Protein AF-A0A7W1FGB2-F1 (afdb_monomer_lite)

Secondary structure (DSSP, 8-state):
--SSHHHHHHHHHSSSS-----------S--TTTTB--SS--TT-EEEE-SS-B-EEE--TTS-HHHHHHHHHHHHHHHHHHS--PPEESS--SSS-EEEEEEBTTB---TTS-HHHHTT-SS-EEEEEETTEEEEEESSHHHHHHHHHHHHHHTT--TTHHHH---PPP-SSEEEPP-EEEEPPPSSSS-EEE---GGGS--PBPTTSSBP------HHHHHHHHHHHHHTT--EEE--SSS---HHHHHHHHHTT-EE---TTS---

Sequence (269 aa):
MKNWILIAVVCLLSVSILSAGAAAQDRSQTVRGSWMQDGALREGDIVLADQNAGCEIVVSEKEHSAVRQAAIFLAGDIEKISGYKPPIVSTPSGQRVGIHLITLGNDEIPKQIAQDKLRNQWEAHQILTMQNSVWLVGANFRGTAFAAYTLSERLGIDPLYLWTGYTPEKHPKLVLKKTDYFANSPTVKYRGFFHDDEDILPRPFEYSGYPLRIGDVPTEWYQRFFETALRLRLNMVAPYTRAHRRFEVQKIASDWGLFYTSHHYDILL

Foldseek 3Di:
DPPPVVVVVVVVVVVVPPPPPPPPPPPPDQLFQQFWDPDDDDPLKEFQAAPPAHEAEEDAPLAALLLVVLLVVLQVLCCLAQVHRHHYYPDDPVPAQYEYQEEPPSDDDDPPFPSVQLAPFALKWKWFRDDRYTYTYHSGNLVSSLSSLSVSRNNHDDLLCVPPVDRGHHDNGTMGHGDIDIDGHDPDRAFEDEDDPPPVPPADADPVGHGAQDDADDLVVLVSRLSSCSSVSGAEYEYYPRYDDDPVSVVVSVSSRHHYDYDPVDPDD

pLDDT: mean 88.36, std 16.47, range [37.16, 98.94]

Radius of gyration: 22.7 Å; chains: 1; bounding box: 76×53×61 Å

Structure (mmCIF, N/CA/C/O backbone):
data_AF-A0A7W1FGB2-F1
#
_entry.id   AF-A0A7W1FGB2-F1
#
loop_
_atom_site.group_PDB
_atom_site.id
_atom_site.type_symbol
_atom_site.label_atom_id
_atom_site.label_alt_id
_atom_site.label_comp_id
_atom_site.label_asym_id
_atom_site.label_entity_id
_atom_site.label_seq_id
_atom_site.pdbx_PDB_ins_code
_atom_site.Cartn_x
_atom_site.Cartn_y
_atom_site.Cartn_z
_atom_site.occupancy
_atom_site.B_iso_or_equiv
_atom_site.auth_seq_id
_atom_site.auth_comp_id
_atom_site.auth_asym_id
_atom_site.auth_atom_id
_atom_site.pdbx_PDB_model_num
ATOM 1 N N . MET A 1 1 ? 51.467 -37.136 6.904 1.00 51.75 1 MET A N 1
ATOM 2 C CA . MET A 1 1 ? 50.057 -37.542 6.680 1.00 51.75 1 MET A CA 1
ATOM 3 C C . MET A 1 1 ? 49.220 -37.455 7.968 1.00 51.75 1 MET A C 1
ATOM 5 O O . MET A 1 1 ? 48.609 -38.438 8.358 1.00 51.75 1 MET A O 1
ATOM 9 N N . LYS A 1 2 ? 49.195 -36.306 8.666 1.00 52.75 2 LYS A N 1
ATOM 10 C CA . LYS A 1 2 ? 48.371 -36.128 9.889 1.00 52.75 2 LYS A CA 1
ATOM 11 C C . LYS A 1 2 ? 47.662 -34.767 10.021 1.00 52.75 2 LYS A C 1
ATOM 13 O O . LYS A 1 2 ? 46.847 -34.624 10.917 1.00 52.75 2 LYS A O 1
ATOM 18 N N . ASN A 1 3 ? 47.868 -33.817 9.099 1.00 53.78 3 ASN A N 1
ATOM 19 C CA . ASN A 1 3 ? 47.297 -32.460 9.213 1.00 53.78 3 ASN A CA 1
ATOM 20 C C . ASN A 1 3 ? 46.176 -32.125 8.213 1.00 53.78 3 ASN A C 1
ATOM 22 O O . ASN A 1 3 ? 45.658 -31.019 8.245 1.00 53.78 3 ASN A O 1
ATOM 26 N N . TRP A 1 4 ? 45.781 -33.051 7.335 1.00 45.34 4 TRP A N 1
ATOM 27 C CA . TRP A 1 4 ? 44.752 -32.777 6.315 1.00 45.34 4 TRP A CA 1
ATOM 28 C C . TRP A 1 4 ? 43.350 -33.251 6.722 1.00 45.34 4 TRP A C 1
ATOM 30 O O . TRP A 1 4 ? 42.357 -32.781 6.180 1.00 45.34 4 TRP A O 1
ATOM 40 N N . ILE A 1 5 ? 43.251 -34.131 7.723 1.00 52.12 5 ILE A N 1
ATOM 41 C CA . ILE A 1 5 ? 41.967 -34.673 8.195 1.00 52.12 5 ILE A CA 1
ATOM 42 C C . ILE A 1 5 ? 41.260 -33.683 9.138 1.00 52.12 5 ILE A C 1
ATOM 44 O O . ILE A 1 5 ? 40.036 -33.621 9.155 1.00 52.12 5 ILE A O 1
ATOM 48 N N . LEU A 1 6 ? 42.004 -32.836 9.862 1.00 45.78 6 LEU A N 1
ATOM 49 C CA . LEU A 1 6 ? 41.411 -31.884 10.811 1.00 45.78 6 LEU A CA 1
ATOM 50 C C . LEU A 1 6 ? 40.729 -30.685 10.120 1.00 45.78 6 LEU A C 1
ATOM 52 O O . LEU A 1 6 ? 39.748 -30.163 10.634 1.00 45.78 6 LEU A O 1
ATOM 56 N N . ILE A 1 7 ? 41.199 -30.280 8.934 1.00 49.53 7 ILE A N 1
ATOM 57 C CA . ILE A 1 7 ? 40.631 -29.143 8.183 1.00 49.53 7 ILE A CA 1
ATOM 58 C C . ILE A 1 7 ? 39.333 -29.547 7.460 1.00 49.53 7 ILE A C 1
ATOM 60 O O . ILE A 1 7 ? 38.389 -28.763 7.401 1.00 49.53 7 ILE A O 1
ATOM 64 N N . ALA A 1 8 ? 39.230 -30.796 6.995 1.00 45.78 8 ALA A N 1
ATOM 65 C CA . ALA A 1 8 ? 38.019 -31.299 6.342 1.00 45.78 8 ALA A CA 1
ATOM 66 C C . ALA A 1 8 ? 36.828 -31.453 7.312 1.00 45.78 8 ALA A C 1
ATOM 68 O O . ALA A 1 8 ? 35.684 -31.223 6.926 1.00 45.78 8 ALA A O 1
ATOM 69 N N . VAL A 1 9 ? 37.083 -31.782 8.584 1.00 49.22 9 VAL A N 1
ATOM 70 C CA . VAL A 1 9 ? 36.022 -31.958 9.595 1.00 49.22 9 VAL A CA 1
ATOM 71 C C . VAL A 1 9 ? 35.453 -30.613 10.074 1.00 49.22 9 VAL A C 1
ATOM 73 O O . VAL A 1 9 ? 34.256 -30.516 10.335 1.00 49.22 9 VAL A O 1
ATOM 76 N N . VAL A 1 10 ? 36.258 -29.545 10.106 1.00 46.69 10 VAL A N 1
ATOM 77 C CA . VAL A 1 10 ? 35.791 -28.204 10.512 1.00 46.69 10 VAL A CA 1
ATOM 78 C C . VAL A 1 10 ? 34.934 -27.534 9.426 1.00 46.69 10 VAL A C 1
ATOM 80 O O . VAL A 1 10 ? 33.979 -26.836 9.759 1.00 46.69 10 VAL A O 1
ATOM 83 N N . CYS A 1 11 ? 35.183 -27.802 8.137 1.00 40.69 11 CYS A N 1
ATOM 84 C CA . CYS A 1 11 ? 34.342 -27.290 7.043 1.00 40.69 11 CYS A CA 1
ATOM 85 C C . CYS A 1 11 ? 33.007 -28.034 6.869 1.00 40.69 11 CYS A C 1
ATOM 87 O O . CYS A 1 11 ? 32.062 -27.455 6.344 1.00 40.69 11 CYS A O 1
ATOM 89 N N . LEU A 1 12 ? 32.895 -29.289 7.315 1.00 37.16 12 LEU A N 1
ATOM 90 C CA . LEU A 1 12 ? 31.633 -30.042 7.260 1.00 37.16 12 LEU A CA 1
ATOM 91 C C . LEU A 1 12 ? 30.716 -29.775 8.465 1.00 37.16 12 LEU A C 1
ATOM 93 O O . LEU A 1 12 ? 29.508 -29.962 8.362 1.00 37.16 12 LEU A O 1
ATOM 97 N N . LEU A 1 13 ? 31.256 -29.282 9.585 1.00 38.69 13 LEU A N 1
ATOM 98 C CA . LEU A 1 13 ? 30.467 -28.875 10.757 1.00 38.69 13 LEU A CA 1
ATOM 99 C C . LEU A 1 13 ? 29.948 -27.430 10.679 1.00 38.69 13 LEU A C 1
ATOM 101 O O . LEU A 1 13 ? 28.964 -27.105 11.340 1.00 38.69 13 LEU A O 1
ATOM 105 N N . SER A 1 14 ? 30.550 -26.569 9.853 1.00 40.44 14 SER A N 1
ATOM 106 C CA . SER A 1 14 ? 30.106 -25.179 9.672 1.00 40.44 14 SER A CA 1
ATOM 107 C C . SER A 1 14 ? 28.965 -25.008 8.661 1.00 40.44 14 SER A C 1
ATOM 109 O O . SER A 1 14 ? 28.309 -23.968 8.660 1.00 40.44 14 SER A O 1
ATOM 111 N N . VAL A 1 15 ? 28.662 -26.028 7.851 1.00 40.00 15 VAL A N 1
ATOM 112 C CA . VAL A 1 15 ? 27.512 -26.014 6.922 1.00 40.00 15 VAL A CA 1
ATOM 113 C C . VAL A 1 15 ? 26.203 -26.419 7.620 1.00 40.00 15 VAL A C 1
ATOM 115 O O . VAL A 1 15 ? 25.118 -26.093 7.148 1.00 40.00 15 VAL A O 1
ATOM 118 N N . SER A 1 16 ? 26.278 -27.035 8.800 1.00 39.97 16 SER A N 1
ATOM 119 C CA . SER A 1 16 ? 25.110 -27.585 9.506 1.00 39.97 16 SER A CA 1
ATOM 120 C C . SER A 1 16 ? 24.430 -26.615 10.483 1.00 39.97 16 SER A C 1
ATOM 122 O O . SER A 1 16 ? 23.451 -26.993 11.118 1.00 39.97 16 SER A O 1
ATOM 124 N N . ILE A 1 17 ? 24.926 -25.377 10.629 1.00 46.03 17 ILE A N 1
ATOM 125 C CA . ILE A 1 17 ? 24.386 -24.380 11.586 1.00 46.03 17 ILE A CA 1
ATOM 126 C C . ILE A 1 17 ? 23.687 -23.201 10.876 1.00 46.03 17 ILE A C 1
ATOM 128 O O . ILE A 1 17 ? 23.064 -22.357 11.512 1.00 46.03 17 ILE A O 1
ATOM 132 N N . LEU A 1 18 ? 23.663 -23.181 9.541 1.00 43.16 18 LEU A N 1
ATOM 133 C CA . LEU A 1 18 ? 22.860 -22.233 8.759 1.00 43.16 18 LEU A CA 1
ATOM 134 C C . LEU A 1 18 ? 21.551 -22.859 8.263 1.00 43.16 18 LEU A C 1
ATOM 136 O O . LEU A 1 18 ? 21.096 -22.588 7.159 1.00 43.16 18 LEU A O 1
ATOM 140 N N . SER A 1 19 ? 20.864 -23.619 9.115 1.00 41.59 19 SER A N 1
ATOM 141 C CA . SER A 1 19 ? 19.404 -23.703 9.024 1.00 41.59 19 SER A CA 1
ATOM 142 C C . SER A 1 19 ? 18.805 -22.444 9.661 1.00 41.59 19 SER A C 1
ATOM 144 O O . SER A 1 19 ? 18.054 -22.512 10.634 1.00 41.59 19 SER A O 1
ATOM 146 N N . ALA A 1 20 ? 19.168 -21.265 9.141 1.00 46.41 20 ALA A N 1
ATOM 147 C CA . ALA A 1 20 ? 18.315 -20.102 9.307 1.00 46.41 20 ALA A CA 1
ATOM 148 C C . ALA A 1 20 ? 17.024 -20.484 8.593 1.00 46.41 20 ALA A C 1
ATOM 150 O O . ALA A 1 20 ? 17.011 -20.608 7.369 1.00 46.41 20 ALA A O 1
ATOM 151 N N . GLY A 1 21 ? 15.997 -20.812 9.375 1.00 44.00 21 GLY A N 1
ATOM 152 C CA . GLY A 1 21 ? 14.716 -21.248 8.860 1.00 44.00 21 GLY A CA 1
ATOM 153 C C . GLY A 1 21 ? 14.212 -20.226 7.856 1.00 44.00 21 GLY A C 1
ATOM 154 O O . GLY A 1 21 ? 13.670 -19.189 8.231 1.00 44.00 21 GLY A O 1
ATOM 155 N N . ALA A 1 22 ? 14.365 -20.531 6.570 1.00 42.53 22 ALA A N 1
ATOM 156 C CA . ALA A 1 22 ? 13.457 -20.035 5.566 1.00 42.53 22 ALA A CA 1
ATOM 157 C C . ALA A 1 22 ? 12.125 -20.707 5.895 1.00 42.53 22 ALA A C 1
ATOM 159 O O . ALA A 1 22 ? 11.795 -21.771 5.377 1.00 42.53 22 ALA A O 1
ATOM 160 N N . ALA A 1 23 ? 11.393 -20.119 6.840 1.00 45.50 23 ALA A N 1
ATOM 161 C CA . ALA A 1 23 ? 9.982 -20.381 6.983 1.00 45.50 23 ALA A CA 1
ATOM 162 C C . ALA A 1 23 ? 9.350 -19.839 5.700 1.00 45.50 23 ALA A C 1
ATOM 164 O O . ALA A 1 23 ? 8.963 -18.672 5.618 1.00 45.50 23 ALA A O 1
ATOM 165 N N . ALA A 1 24 ? 9.329 -20.671 4.657 1.00 45.16 24 ALA A N 1
ATOM 166 C CA . ALA A 1 24 ? 8.396 -20.478 3.570 1.00 45.16 24 ALA A CA 1
ATOM 167 C C . ALA A 1 24 ? 7.028 -20.298 4.228 1.00 45.16 24 ALA A C 1
ATOM 169 O O . ALA A 1 24 ? 6.673 -21.037 5.148 1.00 45.16 24 ALA A O 1
ATOM 170 N N . GLN A 1 25 ? 6.316 -19.250 3.830 1.00 47.94 25 GLN A N 1
ATOM 171 C CA . GLN A 1 25 ? 5.012 -18.945 4.391 1.00 47.94 25 GLN A CA 1
ATOM 172 C C . GLN A 1 25 ? 4.121 -20.161 4.129 1.00 47.94 25 GLN A C 1
ATOM 174 O O . GLN A 1 25 ? 3.790 -20.429 2.975 1.00 47.94 25 GLN A O 1
ATOM 179 N N . ASP A 1 26 ? 3.800 -20.923 5.175 1.00 39.75 26 ASP A N 1
ATOM 180 C CA . ASP A 1 26 ? 2.875 -22.044 5.072 1.00 39.75 26 ASP A CA 1
ATOM 181 C C . ASP A 1 26 ? 1.524 -21.475 4.625 1.00 39.75 26 ASP A C 1
ATOM 183 O O . ASP A 1 26 ? 0.819 -20.806 5.384 1.00 39.75 26 ASP A O 1
ATOM 187 N N . ARG A 1 27 ? 1.206 -21.640 3.337 1.00 46.19 27 ARG A N 1
ATOM 188 C CA . ARG A 1 27 ? -0.049 -21.181 2.731 1.00 46.19 27 ARG A CA 1
ATOM 189 C C . ARG A 1 27 ? -1.118 -22.255 2.909 1.00 46.19 27 ARG A C 1
ATOM 191 O O . ARG A 1 27 ? -1.768 -22.654 1.949 1.00 46.19 27 ARG A O 1
ATOM 198 N N . SER A 1 28 ? -1.304 -22.722 4.140 1.00 48.38 28 SER A N 1
ATOM 199 C CA . SER A 1 28 ? -2.372 -23.665 4.480 1.00 48.38 28 SER A CA 1
ATOM 200 C C . SER A 1 28 ? -3.764 -23.016 4.445 1.00 48.38 28 SER A C 1
ATOM 202 O O . SER A 1 28 ? -4.768 -23.722 4.401 1.00 48.38 28 SER A O 1
ATOM 204 N N . GLN A 1 29 ? -3.848 -21.677 4.401 1.00 59.88 29 GLN A N 1
ATOM 205 C CA . GLN A 1 29 ? -5.101 -20.926 4.287 1.00 59.88 29 GLN A CA 1
ATOM 206 C C . GLN A 1 29 ? -5.018 -19.800 3.254 1.00 59.88 29 GLN A C 1
ATOM 208 O O . GLN A 1 29 ? -3.969 -19.185 3.039 1.00 59.88 29 GLN A O 1
ATOM 213 N N . THR A 1 30 ? -6.161 -19.496 2.638 1.00 76.06 30 THR A N 1
ATOM 214 C CA . THR A 1 30 ? -6.310 -18.350 1.743 1.00 76.06 30 THR A CA 1
ATOM 215 C C . THR A 1 30 ? -6.043 -17.056 2.514 1.00 76.06 30 THR A C 1
ATOM 217 O O . THR A 1 30 ? -6.749 -16.715 3.456 1.00 76.06 30 THR A O 1
ATOM 220 N N . VAL A 1 31 ? -4.995 -16.332 2.115 1.00 87.12 31 VAL A N 1
ATOM 221 C CA . VAL A 1 31 ? -4.594 -15.040 2.705 1.00 87.12 31 VAL A CA 1
ATOM 222 C C . VAL A 1 31 ? -5.651 -13.966 2.442 1.00 87.12 31 VAL A C 1
ATOM 224 O O . VAL A 1 31 ? -5.943 -13.140 3.306 1.00 87.12 31 VAL A O 1
ATOM 227 N N . ARG A 1 32 ? -6.235 -13.994 1.245 1.00 91.00 32 ARG A N 1
ATOM 228 C CA . ARG A 1 32 ? -7.246 -13.044 0.794 1.00 91.00 32 ARG A CA 1
ATOM 229 C C . ARG A 1 32 ? -8.544 -13.201 1.587 1.00 91.00 32 ARG A C 1
ATOM 231 O O . ARG A 1 32 ? -9.066 -14.306 1.682 1.00 91.00 32 ARG A O 1
ATOM 238 N N . GLY A 1 33 ? -9.048 -12.101 2.145 1.00 92.06 33 GLY A N 1
ATOM 239 C CA . GLY A 1 33 ? -10.286 -12.084 2.941 1.00 92.06 33 GLY A CA 1
ATOM 240 C C . GLY A 1 33 ? -10.152 -12.695 4.343 1.00 92.06 33 GLY A C 1
ATOM 241 O O . GLY A 1 33 ? -11.111 -12.700 5.109 1.00 92.06 33 GLY A O 1
ATOM 242 N N . SER A 1 34 ? -8.964 -13.175 4.739 1.00 94.75 34 SER A N 1
ATOM 243 C CA . SER A 1 34 ? -8.791 -13.909 6.002 1.00 94.75 34 SER A CA 1
ATOM 244 C C . SER A 1 34 ? -9.151 -13.094 7.254 1.00 94.75 34 SER A C 1
ATOM 246 O O . SER A 1 34 ? -9.426 -13.668 8.312 1.00 94.75 34 SER A O 1
ATOM 248 N N . TRP A 1 35 ? -9.126 -11.759 7.159 1.00 96.50 35 TRP A N 1
ATOM 249 C CA . TRP A 1 35 ? -9.426 -10.860 8.278 1.00 96.50 35 TRP A CA 1
ATOM 250 C C . TRP A 1 35 ? -10.845 -10.299 8.260 1.00 96.50 35 TRP A C 1
ATOM 252 O O . TRP A 1 35 ? -11.204 -9.566 9.175 1.00 96.50 35 TRP A O 1
ATOM 262 N N . MET A 1 36 ? -11.669 -10.661 7.282 1.00 94.88 36 MET A N 1
ATOM 263 C CA . MET A 1 36 ? -13.082 -10.301 7.309 1.00 94.88 36 MET A CA 1
ATOM 264 C C . MET A 1 36 ? -13.852 -11.164 8.304 1.00 94.88 36 MET A C 1
ATOM 266 O O . MET A 1 36 ? -13.570 -12.356 8.455 1.00 94.88 36 MET A O 1
ATOM 270 N N . GLN A 1 37 ? -14.810 -10.552 8.997 1.00 93.44 37 GLN A N 1
ATOM 271 C CA . GLN A 1 37 ? -15.764 -11.230 9.868 1.00 93.44 37 GLN A CA 1
ATOM 272 C C . GLN A 1 37 ? -17.127 -11.335 9.174 1.00 93.44 37 GLN A C 1
ATOM 274 O O . GLN A 1 37 ? -17.868 -10.357 9.121 1.00 93.44 37 GLN A O 1
ATOM 279 N N . ASP A 1 38 ? -17.477 -12.541 8.726 1.00 86.81 38 ASP A N 1
ATOM 280 C CA . ASP A 1 38 ? -18.778 -12.823 8.096 1.00 86.81 38 ASP A CA 1
ATOM 281 C C . ASP A 1 38 ? -19.866 -13.220 9.113 1.00 86.81 38 ASP A C 1
ATOM 283 O O . ASP A 1 38 ? -21.047 -13.302 8.783 1.00 86.81 38 ASP A O 1
ATOM 287 N N . GLY A 1 39 ? -19.475 -13.487 10.366 1.00 87.19 39 GLY A N 1
ATOM 288 C CA . GLY A 1 39 ? -20.375 -13.896 11.444 1.00 87.19 39 GLY A CA 1
ATOM 289 C C . GLY A 1 39 ? -20.816 -12.758 12.370 1.00 87.19 39 GLY A C 1
ATOM 290 O O . GLY A 1 39 ? -20.728 -11.571 12.058 1.00 87.19 39 GLY A O 1
ATOM 291 N N . ALA A 1 40 ? -21.281 -13.132 13.564 1.00 89.69 40 ALA A N 1
ATOM 292 C CA . ALA A 1 40 ? -21.578 -12.168 14.620 1.00 89.69 40 ALA A CA 1
ATOM 293 C C . ALA A 1 40 ? -20.315 -11.395 15.044 1.00 89.69 40 ALA A C 1
ATOM 295 O O . ALA A 1 40 ? -19.224 -11.968 15.115 1.00 89.69 40 ALA A O 1
ATOM 296 N N . LEU A 1 41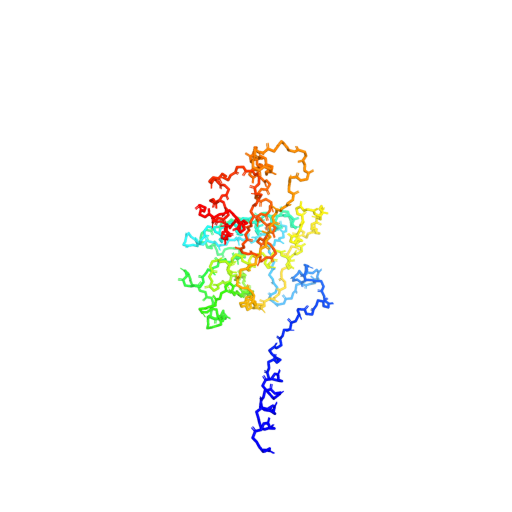 ? -20.490 -10.107 15.361 1.00 92.81 41 LEU A N 1
ATOM 297 C CA . LEU A 1 41 ? -19.421 -9.248 15.872 1.00 92.81 41 LEU A CA 1
ATOM 298 C C . LEU A 1 41 ? -18.838 -9.829 17.163 1.00 92.81 41 LEU A C 1
ATOM 300 O O . LEU A 1 41 ? -19.583 -10.202 18.071 1.00 92.81 41 LEU A O 1
ATOM 304 N N . ARG A 1 42 ? -17.508 -9.875 17.245 1.00 94.38 42 ARG A N 1
ATOM 305 C CA . ARG A 1 42 ? -16.772 -10.275 18.448 1.00 94.38 42 ARG A CA 1
ATOM 306 C C . ARG A 1 42 ? -16.111 -9.065 19.092 1.00 94.38 42 ARG A C 1
ATOM 308 O O . ARG A 1 42 ? -15.949 -8.014 18.477 1.00 94.38 42 ARG A O 1
ATOM 315 N N . GLU A 1 43 ? -15.714 -9.222 20.349 1.00 92.44 43 GLU A N 1
ATOM 316 C CA . GLU A 1 43 ? -15.004 -8.171 21.071 1.00 92.44 43 GLU A CA 1
ATOM 317 C C . GLU A 1 43 ? -13.680 -7.813 20.371 1.00 92.44 43 GLU A C 1
ATOM 319 O O . GLU A 1 43 ? -12.813 -8.663 20.156 1.00 92.44 43 GLU A O 1
ATOM 324 N N . GLY A 1 44 ? -13.526 -6.530 20.039 1.00 92.00 44 GLY A N 1
ATOM 325 C CA . GLY A 1 44 ? -12.359 -5.989 19.341 1.00 92.00 44 GLY A CA 1
ATOM 326 C C . GLY A 1 44 ? -12.420 -6.061 17.814 1.00 92.00 44 GLY A C 1
ATOM 327 O O . GLY A 1 44 ? -11.483 -5.586 17.174 1.00 92.00 44 GLY A O 1
ATOM 328 N N . ASP A 1 45 ? -13.487 -6.616 17.231 1.00 96.06 45 ASP A N 1
ATOM 329 C CA . ASP A 1 45 ? -13.763 -6.453 15.802 1.00 96.06 45 ASP A CA 1
ATOM 330 C C . ASP A 1 45 ? -14.130 -4.987 15.506 1.00 96.06 45 ASP A C 1
ATOM 332 O O . ASP A 1 45 ? -14.770 -4.313 16.316 1.00 96.06 45 ASP A O 1
ATOM 336 N N . ILE A 1 46 ? -13.740 -4.496 14.330 1.00 96.94 46 ILE A N 1
ATOM 337 C CA . ILE A 1 46 ? -13.950 -3.112 13.897 1.00 96.94 46 ILE A CA 1
ATOM 338 C C . ILE A 1 46 ? -14.880 -3.096 12.686 1.00 96.94 46 ILE A C 1
ATOM 340 O O . ILE A 1 46 ? -14.594 -3.721 11.665 1.00 96.94 46 ILE A O 1
ATOM 344 N N . VAL A 1 47 ? -15.975 -2.341 12.763 1.00 96.62 47 VAL A N 1
ATOM 345 C CA . VAL A 1 47 ? -16.852 -2.101 11.609 1.00 96.62 47 VAL A CA 1
ATOM 346 C C . VAL A 1 47 ? -16.240 -0.985 10.762 1.00 96.62 47 VAL A C 1
ATOM 348 O O . VAL A 1 47 ? -16.243 0.175 11.161 1.00 96.62 47 VAL A O 1
ATOM 351 N N . LEU A 1 48 ? -15.685 -1.334 9.601 1.00 97.69 48 LEU A N 1
ATOM 352 C CA . LEU A 1 48 ? -15.071 -0.367 8.686 1.00 97.69 48 LEU A CA 1
ATOM 353 C C . LEU A 1 48 ? -16.120 0.376 7.855 1.00 97.69 48 LEU A C 1
ATOM 355 O O . LEU A 1 48 ? -15.934 1.546 7.535 1.00 97.69 48 LEU A O 1
ATOM 359 N N . ALA A 1 49 ? -17.214 -0.292 7.500 1.00 97.31 49 ALA A N 1
ATOM 360 C CA . ALA A 1 49 ? -18.343 0.318 6.812 1.00 97.31 49 ALA A CA 1
ATOM 361 C C . ALA A 1 49 ? -19.620 -0.478 7.083 1.00 97.31 49 ALA A C 1
ATOM 363 O O . ALA A 1 49 ? -19.580 -1.708 7.131 1.00 97.31 49 ALA A O 1
ATOM 364 N N . ASP A 1 50 ? -20.739 0.216 7.238 1.00 94.50 50 ASP A N 1
ATOM 365 C CA . ASP A 1 50 ? -22.084 -0.341 7.178 1.00 94.50 50 ASP A CA 1
ATOM 366 C C . ASP A 1 50 ? -23.068 0.678 6.572 1.00 94.50 50 ASP A C 1
ATOM 368 O O . ASP A 1 50 ? -22.679 1.716 6.041 1.00 94.50 50 ASP A O 1
ATOM 372 N N . GLN A 1 51 ? -24.363 0.370 6.624 1.00 90.00 51 GLN A N 1
ATOM 373 C CA . GLN A 1 51 ? -25.431 1.217 6.082 1.00 90.00 51 GLN A CA 1
ATOM 374 C C . GLN A 1 51 ? -25.605 2.578 6.787 1.00 90.00 51 GLN A C 1
ATOM 376 O O . GLN A 1 51 ? -26.251 3.464 6.233 1.00 90.00 51 GLN A O 1
ATOM 381 N N . ASN A 1 52 ? -25.069 2.745 7.999 1.00 87.88 52 ASN A N 1
ATOM 382 C CA . ASN A 1 52 ? -25.253 3.936 8.831 1.00 87.88 52 ASN A CA 1
ATOM 383 C C . ASN A 1 52 ? -23.978 4.781 8.927 1.00 87.88 52 ASN A C 1
ATOM 385 O O . ASN A 1 52 ? -24.055 6.006 9.032 1.00 87.88 52 ASN A O 1
ATOM 389 N N . ALA A 1 53 ? -22.812 4.134 8.946 1.00 90.44 53 ALA A N 1
ATOM 390 C CA . ALA A 1 53 ? -21.535 4.790 9.176 1.00 90.44 53 ALA A CA 1
ATOM 391 C C . ALA A 1 53 ? -20.392 4.099 8.427 1.00 90.44 53 ALA A C 1
ATOM 393 O O . ALA A 1 53 ? -20.449 2.927 8.063 1.00 90.44 53 ALA A O 1
ATOM 394 N N . GLY A 1 54 ? -19.301 4.836 8.242 1.00 95.69 54 GLY A N 1
ATOM 395 C CA . GLY A 1 54 ? -18.076 4.294 7.680 1.00 95.69 54 GLY A CA 1
ATOM 396 C C . GLY A 1 54 ? -16.841 4.932 8.288 1.00 95.69 54 GLY A C 1
ATOM 397 O O . GLY A 1 54 ? -16.902 6.003 8.900 1.00 95.69 54 GLY A O 1
ATOM 398 N N . CYS A 1 55 ? -15.713 4.252 8.129 1.00 98.06 55 CYS A N 1
ATOM 399 C CA . CYS A 1 55 ? -14.426 4.706 8.616 1.00 98.06 55 CYS A CA 1
ATOM 400 C C . CYS A 1 55 ? -13.932 5.943 7.853 1.00 98.06 55 CYS A C 1
ATOM 402 O O . CYS A 1 55 ? -14.458 6.332 6.805 1.00 98.06 55 CYS A O 1
ATOM 404 N N . GLU A 1 56 ? -12.881 6.544 8.383 1.00 98.44 56 GLU A N 1
ATOM 405 C CA . GLU A 1 56 ? -12.028 7.519 7.714 1.00 98.44 56 GLU A CA 1
ATOM 406 C C . GLU A 1 56 ? -10.602 6.967 7.644 1.00 98.44 56 GLU A C 1
ATOM 408 O O . GLU A 1 56 ? -10.205 6.134 8.465 1.00 98.44 56 GLU A O 1
ATOM 413 N N . ILE A 1 57 ? -9.831 7.408 6.654 1.00 98.81 57 ILE A N 1
ATOM 414 C CA . ILE A 1 57 ? -8.407 7.088 6.556 1.00 98.81 57 ILE A CA 1
ATOM 415 C C . ILE A 1 57 ? -7.625 8.334 6.955 1.00 98.81 57 ILE A C 1
ATOM 417 O O . ILE A 1 57 ? -7.791 9.396 6.362 1.00 98.81 57 ILE A O 1
ATOM 421 N N . VAL A 1 58 ? -6.777 8.205 7.967 1.00 98.62 58 VAL A N 1
ATOM 422 C CA . VAL A 1 58 ? -6.031 9.311 8.563 1.00 98.62 58 VAL A CA 1
ATOM 423 C C . VAL A 1 58 ? -4.584 9.241 8.091 1.00 98.62 58 VAL A C 1
ATOM 425 O O . VAL A 1 58 ? -3.873 8.279 8.396 1.00 98.62 58 VAL A O 1
ATOM 428 N N . VAL A 1 59 ? -4.155 10.260 7.344 1.00 98.44 59 VAL A N 1
ATOM 429 C CA . VAL A 1 59 ? -2.787 10.395 6.824 1.00 98.44 59 VAL A CA 1
ATOM 430 C C . VAL A 1 59 ? -2.320 11.831 7.005 1.00 98.44 59 VAL A C 1
ATOM 432 O O . VAL A 1 59 ? -2.807 12.745 6.347 1.00 98.44 59 VAL A O 1
ATOM 435 N N . SER A 1 60 ? -1.350 12.016 7.890 1.00 96.44 60 SER A N 1
ATOM 436 C CA . SER A 1 60 ? -0.717 13.304 8.169 1.00 96.44 60 SER A CA 1
ATOM 437 C C . SER A 1 60 ? 0.019 13.866 6.947 1.00 96.44 60 SER A C 1
ATOM 439 O O . SER A 1 60 ? 0.577 13.127 6.136 1.00 96.44 60 SER A O 1
ATOM 441 N N . GLU A 1 61 ? 0.090 15.195 6.836 1.00 95.69 61 GLU A N 1
ATOM 442 C CA . GLU A 1 61 ? 0.837 15.881 5.768 1.00 95.69 61 GLU A CA 1
ATOM 443 C C . GLU A 1 61 ? 2.346 15.579 5.803 1.00 95.69 61 GLU A C 1
ATOM 445 O O . GLU A 1 61 ? 3.029 15.689 4.784 1.00 95.69 61 GLU A O 1
ATOM 450 N N . LYS A 1 62 ? 2.869 15.148 6.960 1.00 96.50 62 LYS A N 1
ATOM 451 C CA . LYS A 1 62 ? 4.274 14.741 7.124 1.00 96.50 62 LYS A CA 1
ATOM 452 C C . LYS A 1 62 ? 4.597 13.422 6.421 1.00 96.50 62 LYS A C 1
ATOM 454 O O . LYS A 1 62 ? 5.770 13.113 6.218 1.00 96.50 62 LYS A O 1
ATOM 459 N N . GLU A 1 63 ? 3.583 12.621 6.092 1.00 98.44 63 GLU A N 1
ATOM 460 C CA . GLU A 1 63 ? 3.796 11.322 5.468 1.00 98.44 63 GLU A CA 1
ATOM 461 C C . GLU A 1 63 ? 4.390 11.451 4.063 1.00 98.44 63 GLU A C 1
ATOM 463 O O . GLU A 1 63 ? 4.252 12.455 3.361 1.00 98.44 63 GLU A O 1
ATOM 468 N N . HIS A 1 64 ? 5.071 10.401 3.622 1.00 98.50 64 HIS A N 1
ATOM 469 C CA . HIS A 1 64 ? 5.612 10.353 2.270 1.00 98.50 64 HIS A CA 1
ATOM 470 C C . HIS A 1 64 ? 4.481 10.253 1.228 1.00 98.50 64 HIS A C 1
ATOM 472 O O . HIS A 1 64 ? 3.418 9.687 1.494 1.00 98.50 64 HIS A O 1
ATOM 478 N N . SER A 1 65 ? 4.723 10.716 -0.002 1.00 98.56 65 SER A N 1
ATOM 479 C CA . SER A 1 65 ? 3.769 10.605 -1.123 1.00 98.56 65 SER A CA 1
ATOM 480 C C . SER A 1 65 ? 3.294 9.168 -1.358 1.00 98.56 65 SER A C 1
ATOM 482 O O . SER A 1 65 ? 2.104 8.943 -1.549 1.00 98.56 65 SER A O 1
ATOM 484 N N . ALA A 1 66 ? 4.193 8.192 -1.242 1.00 98.62 66 ALA A N 1
ATOM 485 C CA . ALA A 1 66 ? 3.873 6.765 -1.316 1.00 98.62 66 ALA A CA 1
ATOM 486 C C . ALA A 1 66 ? 2.800 6.310 -0.305 1.00 98.62 66 ALA A C 1
ATOM 488 O O . ALA A 1 66 ? 1.947 5.491 -0.640 1.00 98.62 66 ALA A O 1
ATOM 489 N N . VAL A 1 67 ? 2.812 6.850 0.919 1.00 98.88 67 VAL A N 1
ATOM 490 C CA . VAL A 1 67 ? 1.824 6.516 1.960 1.00 98.88 67 VAL A CA 1
ATOM 491 C C . VAL A 1 67 ? 0.472 7.140 1.625 1.00 98.88 67 VAL A C 1
ATOM 493 O O . VAL A 1 67 ? -0.552 6.461 1.702 1.00 98.88 67 VAL A O 1
ATOM 496 N N . ARG A 1 68 ? 0.465 8.395 1.154 1.00 98.69 68 ARG A N 1
ATOM 497 C CA . ARG A 1 68 ? -0.752 9.047 0.641 1.00 98.69 68 ARG A CA 1
ATOM 498 C C . ARG A 1 68 ? -1.355 8.280 -0.536 1.00 98.69 68 ARG A C 1
ATOM 500 O O . ARG A 1 68 ? -2.563 8.067 -0.574 1.00 98.69 68 ARG A O 1
ATOM 507 N N . GLN A 1 69 ? -0.525 7.807 -1.464 1.00 98.81 69 GLN A N 1
ATOM 508 C CA . GLN A 1 69 ? -0.989 6.988 -2.581 1.00 98.81 69 GLN A CA 1
ATOM 509 C C . GL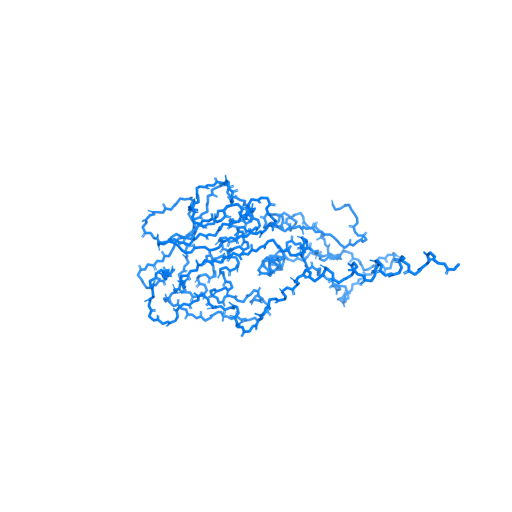N A 1 69 ? -1.573 5.649 -2.102 1.00 98.81 69 GLN A C 1
ATOM 511 O O . GLN A 1 69 ? -2.632 5.237 -2.575 1.00 98.81 69 GLN A O 1
ATOM 516 N N . ALA A 1 70 ? -0.933 4.990 -1.132 1.00 98.88 70 ALA A N 1
ATOM 517 C CA . ALA A 1 70 ? -1.450 3.756 -0.547 1.00 98.88 70 ALA A CA 1
ATOM 518 C C . ALA A 1 70 ? -2.810 3.964 0.147 1.00 98.88 70 ALA A C 1
ATOM 520 O O . ALA A 1 70 ? -3.688 3.111 0.034 1.00 98.88 70 ALA A O 1
ATOM 521 N N . ALA A 1 71 ? -3.027 5.115 0.793 1.00 98.88 71 ALA A N 1
ATOM 522 C CA . ALA A 1 71 ? -4.327 5.485 1.352 1.00 98.88 71 ALA A CA 1
ATOM 523 C C . ALA A 1 71 ? -5.409 5.682 0.279 1.00 98.88 71 ALA A C 1
ATOM 525 O O . ALA A 1 71 ? -6.538 5.232 0.471 1.00 98.88 71 ALA A O 1
ATOM 526 N N . ILE A 1 72 ? -5.071 6.287 -0.867 1.00 98.88 72 ILE A N 1
ATOM 527 C CA . ILE A 1 72 ? -5.988 6.408 -2.015 1.00 98.88 72 ILE A CA 1
ATOM 528 C C . ILE A 1 72 ? -6.407 5.023 -2.515 1.00 98.88 72 ILE A C 1
ATOM 530 O O . ILE A 1 72 ? -7.596 4.779 -2.737 1.00 98.88 72 ILE A O 1
ATOM 534 N N . PHE A 1 73 ? -5.451 4.101 -2.651 1.00 98.81 73 PHE A N 1
ATOM 535 C CA . PHE A 1 73 ? -5.754 2.729 -3.047 1.00 98.81 73 PHE A CA 1
ATOM 536 C C . PHE A 1 73 ? -6.611 2.005 -2.010 1.00 98.81 73 PHE A C 1
ATOM 538 O O . PHE A 1 73 ? -7.612 1.400 -2.386 1.00 98.81 73 PHE A O 1
ATOM 545 N N . LEU A 1 74 ? -6.292 2.127 -0.720 1.00 98.88 74 LEU A N 1
ATOM 546 C CA . LEU A 1 74 ? -7.077 1.524 0.356 1.00 98.88 74 LEU A CA 1
ATOM 547 C C . LEU A 1 74 ? -8.518 2.065 0.397 1.00 98.88 74 LEU A C 1
ATOM 549 O O . LEU A 1 74 ? -9.454 1.281 0.543 1.00 98.88 74 LEU A O 1
ATOM 553 N N . ALA A 1 75 ? -8.721 3.374 0.205 1.00 98.88 75 ALA A N 1
ATOM 554 C CA . ALA A 1 75 ? -10.058 3.966 0.126 1.00 98.88 75 ALA A CA 1
ATOM 555 C C . ALA A 1 75 ? -10.870 3.370 -1.033 1.00 98.88 75 ALA A C 1
ATOM 557 O O . ALA A 1 75 ? -12.021 2.972 -0.855 1.00 98.88 75 ALA A O 1
ATOM 558 N N . GLY A 1 76 ? -10.253 3.277 -2.216 1.00 98.62 76 GLY A N 1
ATOM 559 C CA . GLY A 1 76 ? -10.878 2.675 -3.392 1.00 98.62 76 GLY A CA 1
ATOM 560 C C . GLY A 1 76 ? -11.089 1.166 -3.259 1.00 98.62 76 GLY A C 1
ATOM 561 O O . GLY A 1 76 ? -11.966 0.608 -3.906 1.00 98.62 76 GLY A O 1
ATOM 562 N N . ASP A 1 77 ? -10.289 0.474 -2.457 1.00 98.62 77 ASP A N 1
ATOM 563 C CA . ASP A 1 77 ? -10.449 -0.952 -2.183 1.00 98.62 77 ASP A CA 1
ATOM 564 C C . ASP A 1 77 ? -11.617 -1.214 -1.231 1.00 98.62 77 ASP A C 1
ATOM 566 O O . ASP A 1 77 ? -12.445 -2.082 -1.506 1.00 98.62 77 ASP A O 1
ATOM 570 N N . ILE A 1 78 ? -11.741 -0.411 -0.172 1.00 98.56 78 ILE A N 1
ATOM 571 C CA . ILE A 1 78 ? -12.906 -0.447 0.719 1.00 98.56 78 ILE A CA 1
ATOM 572 C C . ILE A 1 78 ? -14.178 -0.136 -0.081 1.00 98.56 78 ILE A C 1
ATOM 574 O O . ILE A 1 78 ? -15.145 -0.881 0.032 1.00 98.56 78 ILE A O 1
ATOM 578 N N . GLU A 1 79 ? -14.150 0.858 -0.973 1.00 98.38 79 GLU A N 1
ATOM 579 C CA . GLU A 1 79 ? -15.264 1.174 -1.881 1.00 98.38 79 GLU A CA 1
ATOM 580 C C . GLU A 1 79 ? -15.640 -0.012 -2.783 1.00 98.38 79 GLU A C 1
ATOM 582 O O . GLU A 1 79 ? -16.821 -0.338 -2.926 1.00 98.38 79 GLU A O 1
ATOM 587 N N . LYS A 1 80 ? -14.653 -0.718 -3.356 1.00 97.50 80 LYS A N 1
ATOM 588 C CA . LYS A 1 80 ? -14.914 -1.921 -4.164 1.00 97.50 80 LYS A CA 1
ATOM 589 C C . LYS A 1 80 ? -15.604 -3.022 -3.361 1.00 97.50 80 LYS A C 1
ATOM 591 O O . LYS A 1 80 ? -16.389 -3.755 -3.959 1.00 97.50 80 LYS A O 1
ATOM 596 N N . ILE A 1 81 ? -15.338 -3.144 -2.064 1.00 97.56 81 ILE A N 1
ATOM 597 C CA . ILE A 1 81 ? -15.901 -4.199 -1.214 1.00 97.56 81 ILE A CA 1
ATOM 598 C C . ILE A 1 81 ? -17.265 -3.783 -0.646 1.00 97.56 81 ILE A C 1
ATOM 600 O O . ILE A 1 81 ? -18.240 -4.516 -0.789 1.00 97.56 81 ILE A O 1
ATOM 604 N N . SER A 1 82 ? -17.360 -2.609 -0.024 1.00 97.44 82 SER A N 1
ATOM 605 C CA . SER A 1 82 ? -18.539 -2.192 0.746 1.00 97.44 82 SER A CA 1
ATOM 606 C C . SER A 1 82 ? -19.486 -1.253 0.003 1.00 97.44 82 SER A C 1
ATOM 608 O O . SER A 1 82 ? -20.637 -1.106 0.402 1.00 97.44 82 SER A O 1
ATOM 610 N N . GLY A 1 83 ? -19.021 -0.609 -1.071 1.00 97.12 83 GLY A N 1
ATOM 611 C CA . GLY A 1 83 ? -19.737 0.483 -1.736 1.00 97.12 83 GLY A CA 1
ATOM 612 C C . GLY A 1 83 ? -19.583 1.846 -1.050 1.00 97.12 83 GLY A C 1
ATOM 613 O O . GLY A 1 83 ? -20.043 2.846 -1.594 1.00 97.12 83 GLY A O 1
ATOM 614 N N . TYR A 1 84 ? -18.916 1.917 0.105 1.00 97.62 84 TYR A N 1
ATOM 615 C CA . TYR A 1 84 ? -18.584 3.169 0.784 1.00 97.62 84 TYR A CA 1
ATOM 616 C C . TYR A 1 84 ? -17.121 3.534 0.535 1.00 97.62 84 TYR A C 1
ATOM 618 O O . TYR A 1 84 ? -16.233 2.719 0.775 1.00 97.62 84 TYR A O 1
ATOM 626 N N . LYS A 1 85 ? -16.863 4.775 0.111 1.00 98.06 85 LYS A N 1
ATOM 627 C CA . LYS A 1 85 ? -15.509 5.314 -0.038 1.00 98.06 85 LYS A CA 1
ATOM 628 C C . LYS A 1 85 ? -15.116 6.132 1.195 1.00 98.06 85 LYS A C 1
ATOM 630 O O . LYS A 1 85 ? -15.654 7.227 1.375 1.00 98.06 85 LYS A O 1
ATOM 635 N N . PRO A 1 86 ? -14.175 5.653 2.027 1.00 98.25 86 PRO A N 1
ATOM 636 C CA . PRO A 1 86 ? -13.696 6.420 3.167 1.00 98.25 86 PRO A CA 1
ATOM 637 C C . PRO A 1 86 ? -13.078 7.753 2.726 1.00 98.25 86 PRO A C 1
ATOM 639 O O . PRO A 1 86 ? -12.278 7.764 1.783 1.00 98.25 86 PRO A O 1
ATOM 642 N N . PRO A 1 87 ? -13.389 8.875 3.399 1.00 98.31 87 PRO A N 1
ATOM 643 C CA . PRO A 1 87 ? -12.640 10.106 3.207 1.00 98.31 87 PRO A CA 1
ATOM 644 C C . PRO A 1 87 ? -11.212 9.929 3.731 1.00 98.31 87 PRO A C 1
ATOM 646 O O . PRO A 1 87 ? -10.986 9.231 4.723 1.00 98.31 87 PRO A O 1
ATOM 649 N N . ILE A 1 88 ? -10.260 10.590 3.074 1.00 98.56 88 ILE A N 1
ATOM 650 C CA . ILE A 1 88 ? -8.879 10.701 3.546 1.00 98.56 88 ILE A CA 1
ATOM 651 C C . ILE A 1 88 ? -8.738 12.063 4.222 1.00 98.56 88 ILE A C 1
ATOM 653 O O . ILE A 1 88 ? -9.026 13.088 3.604 1.00 98.56 88 ILE A O 1
ATOM 657 N N . VAL A 1 89 ? -8.327 12.067 5.487 1.00 98.25 89 VAL A N 1
ATOM 658 C CA . VAL A 1 89 ? -8.224 13.261 6.335 1.00 98.25 89 VAL A CA 1
ATOM 659 C C . VAL A 1 89 ? -6.830 13.358 6.949 1.00 98.25 89 VAL A C 1
ATOM 661 O O . VAL A 1 89 ? -6.181 12.343 7.200 1.00 98.25 89 VAL A O 1
ATOM 664 N N . SER A 1 90 ? -6.358 14.577 7.205 1.00 96.69 90 SER A N 1
ATOM 665 C CA . SER A 1 90 ? -5.052 14.804 7.839 1.00 96.69 90 SER A CA 1
ATOM 666 C C . SER A 1 90 ? -5.096 14.689 9.361 1.00 96.69 90 SER A C 1
ATOM 668 O O . SER A 1 90 ? -4.103 14.316 9.984 1.00 96.69 90 SER A O 1
ATOM 670 N N . THR A 1 91 ? -6.256 14.953 9.962 1.00 94.38 91 THR A N 1
ATOM 671 C CA . THR A 1 91 ? -6.520 14.794 11.393 1.00 94.38 91 THR A CA 1
ATOM 672 C C . THR A 1 91 ? -7.784 13.963 11.610 1.00 94.38 91 THR A C 1
ATOM 674 O O . THR A 1 91 ? -8.734 14.081 10.833 1.00 94.38 91 THR A O 1
ATOM 677 N N . PRO A 1 92 ? -7.817 13.105 12.646 1.00 93.62 92 PRO A N 1
ATOM 678 C CA . PRO A 1 92 ? -8.992 12.292 12.928 1.00 93.62 92 PRO A CA 1
ATOM 679 C C . PRO A 1 92 ? -10.164 13.175 13.371 1.00 93.62 92 PRO A C 1
ATOM 681 O O . PRO A 1 92 ? -9.991 14.096 14.172 1.00 93.62 92 PRO A O 1
ATOM 684 N N . SER A 1 93 ? -11.371 12.859 12.903 1.00 91.75 93 SER A N 1
ATOM 685 C CA . SER A 1 93 ? -12.597 13.562 13.305 1.00 91.75 93 SER A CA 1
ATOM 686 C C . SER A 1 93 ? -13.028 13.228 14.735 1.00 91.75 93 SER A C 1
ATOM 688 O O . SER A 1 93 ? -13.801 13.967 15.342 1.00 91.75 93 SER A O 1
ATOM 690 N N . GLY A 1 94 ? -12.573 12.084 15.261 1.00 89.19 94 GLY A N 1
ATOM 691 C CA . GLY A 1 94 ? -12.976 11.548 16.564 1.00 89.19 94 GLY A CA 1
ATOM 692 C C . GLY A 1 94 ? -14.404 10.988 16.599 1.00 89.19 94 GLY A C 1
ATOM 693 O O . GLY A 1 94 ? -14.833 10.484 17.633 1.00 89.19 94 GLY A O 1
ATOM 694 N N . GLN A 1 95 ? -15.139 11.055 15.486 1.00 87.69 95 GLN A N 1
ATOM 695 C CA . GLN A 1 95 ? -16.532 10.601 15.381 1.00 87.69 95 GLN A CA 1
ATOM 696 C C . GLN A 1 95 ? -16.672 9.262 14.650 1.00 87.69 95 GLN A C 1
ATOM 698 O O . GLN A 1 95 ? -17.728 8.634 14.703 1.00 87.69 95 GLN A O 1
ATOM 703 N N . ARG A 1 96 ? -15.626 8.835 13.936 1.00 93.50 96 ARG A N 1
ATOM 704 C CA . ARG A 1 96 ? -15.617 7.646 13.079 1.00 93.50 96 ARG A CA 1
ATOM 705 C C . ARG A 1 96 ? -14.507 6.691 13.493 1.00 93.50 96 ARG A C 1
ATOM 707 O O . ARG A 1 96 ? -13.606 7.050 14.248 1.00 93.50 96 ARG A O 1
ATOM 714 N N . VAL A 1 97 ? -14.568 5.471 12.968 1.00 96.56 97 VAL A N 1
ATOM 715 C CA . VAL A 1 97 ? -13.415 4.566 12.988 1.00 96.56 97 VAL A CA 1
ATOM 716 C C . VAL A 1 97 ? -12.284 5.191 12.179 1.00 96.56 97 VAL A C 1
ATOM 718 O O . VAL A 1 97 ? -12.496 5.528 11.016 1.00 96.56 97 VAL A O 1
ATOM 721 N N . GLY A 1 98 ? -11.093 5.307 12.764 1.00 97.75 98 GLY A N 1
ATOM 722 C CA . GLY A 1 98 ? -9.908 5.826 12.079 1.00 97.75 98 GLY A CA 1
ATOM 723 C C . GLY A 1 98 ? -8.973 4.708 11.622 1.00 97.75 98 GLY A C 1
ATOM 724 O O . GLY A 1 98 ? -8.513 3.912 12.442 1.00 97.75 98 GLY A O 1
ATOM 725 N N . ILE A 1 99 ? -8.654 4.652 10.328 1.00 98.75 99 ILE A N 1
ATOM 726 C CA . ILE A 1 99 ? -7.535 3.856 9.807 1.00 98.75 99 ILE A CA 1
ATOM 727 C C . ILE A 1 99 ? -6.321 4.778 9.678 1.00 98.75 99 ILE A C 1
ATOM 729 O O . ILE A 1 99 ? -6.249 5.585 8.757 1.00 98.75 99 ILE A O 1
ATOM 733 N N . HIS A 1 100 ? -5.368 4.667 10.594 1.00 98.75 100 HIS A N 1
ATOM 734 C CA . HIS A 1 100 ? -4.199 5.537 10.676 1.00 98.75 100 HIS A CA 1
ATOM 735 C C . HIS A 1 100 ? -3.016 4.915 9.933 1.00 98.75 100 HIS A C 1
ATOM 737 O O . HIS A 1 100 ? -2.556 3.839 10.319 1.00 98.75 100 HIS A O 1
ATOM 743 N N . LEU A 1 101 ? -2.500 5.589 8.902 1.00 98.88 101 LEU A N 1
ATOM 744 C CA . LEU A 1 101 ? -1.237 5.219 8.258 1.00 98.88 101 LEU A CA 1
ATOM 745 C C . LEU A 1 101 ? -0.140 6.132 8.795 1.00 98.88 101 LEU A C 1
ATOM 747 O O . LEU A 1 101 ? -0.164 7.334 8.536 1.00 98.88 101 LEU A O 1
ATOM 751 N N . ILE A 1 102 ? 0.805 5.564 9.544 1.00 98.69 102 ILE A N 1
ATOM 752 C CA . ILE A 1 102 ? 1.847 6.341 10.223 1.00 98.69 102 ILE A CA 1
ATOM 753 C C . ILE A 1 102 ? 3.206 5.678 10.027 1.00 98.69 102 ILE A C 1
ATOM 755 O O . ILE A 1 102 ? 3.410 4.508 10.347 1.00 98.69 102 ILE A O 1
ATOM 759 N N . THR A 1 103 ? 4.174 6.441 9.542 1.00 98.75 103 THR A N 1
ATOM 760 C CA . THR A 1 103 ? 5.576 6.036 9.555 1.00 98.75 103 THR A CA 1
ATOM 761 C C . THR A 1 103 ? 6.185 6.347 10.919 1.00 98.75 103 THR A C 1
ATOM 763 O O . THR A 1 103 ? 6.001 7.436 11.464 1.00 98.75 103 THR A O 1
ATOM 766 N N . LEU A 1 104 ? 6.917 5.387 11.487 1.00 98.31 104 LEU A N 1
ATOM 767 C CA . LEU A 1 104 ? 7.536 5.521 12.803 1.00 98.31 104 LEU A CA 1
ATOM 768 C C . LEU A 1 104 ? 8.360 6.817 12.904 1.00 98.31 104 LEU A C 1
ATOM 770 O O . LEU A 1 104 ? 9.316 7.013 12.157 1.00 98.31 104 LEU A O 1
ATOM 774 N N . GLY A 1 105 ? 8.000 7.671 13.866 1.00 96.25 105 GLY A N 1
ATOM 775 C CA . GLY A 1 105 ? 8.656 8.956 14.125 1.00 96.25 105 GLY A CA 1
ATOM 776 C C . GLY A 1 105 ? 7.956 10.182 13.529 1.00 96.25 105 GLY A C 1
ATOM 777 O O . GLY A 1 105 ? 8.305 11.294 13.918 1.00 96.25 105 GLY A O 1
ATOM 778 N N . ASN A 1 106 ? 6.963 10.011 12.649 1.00 96.62 106 ASN A N 1
ATOM 779 C CA . ASN A 1 106 ? 6.237 11.145 12.068 1.00 96.62 106 ASN A CA 1
ATOM 780 C C . ASN A 1 106 ? 5.185 11.730 13.020 1.00 96.62 106 ASN A C 1
ATOM 782 O O . ASN A 1 106 ? 5.081 12.955 13.137 1.00 96.62 106 ASN A O 1
ATOM 786 N N . ASP A 1 107 ? 4.437 10.863 13.705 1.00 95.88 107 ASP A N 1
ATOM 787 C CA . ASP A 1 107 ? 3.333 11.220 14.598 1.00 95.88 107 ASP A CA 1
ATOM 788 C C . ASP A 1 107 ? 3.212 10.230 15.773 1.00 95.88 107 ASP A C 1
ATOM 790 O O . ASP A 1 107 ? 3.935 9.230 15.850 1.00 95.88 107 ASP A O 1
ATOM 794 N N . GLU A 1 108 ? 2.321 10.534 16.721 1.00 94.81 108 GLU A N 1
ATOM 795 C CA . GLU A 1 108 ? 2.075 9.690 17.893 1.00 94.81 108 GLU A CA 1
ATOM 796 C C . GLU A 1 108 ? 1.450 8.344 17.507 1.00 94.81 108 GLU A C 1
ATOM 798 O O . GLU A 1 108 ? 0.557 8.256 16.665 1.00 94.81 108 GLU A O 1
ATOM 803 N N . ILE A 1 109 ? 1.909 7.284 18.173 1.00 96.50 109 ILE A N 1
ATOM 804 C CA . ILE A 1 109 ? 1.438 5.912 17.971 1.00 96.50 109 ILE A CA 1
ATOM 805 C C . ILE A 1 109 ? 1.144 5.241 19.322 1.00 96.50 109 ILE A C 1
ATOM 807 O O . ILE A 1 109 ? 1.786 5.573 20.325 1.00 96.50 109 ILE A O 1
ATOM 811 N N . PRO A 1 110 ? 0.208 4.274 19.381 1.00 96.38 110 PRO A N 1
ATOM 812 C CA . PRO A 1 110 ? -0.100 3.549 20.610 1.00 96.38 110 PRO A CA 1
ATOM 813 C C . PRO A 1 110 ? 1.116 2.827 21.200 1.00 96.38 110 PRO A C 1
ATOM 815 O O . PRO A 1 110 ? 1.977 2.328 20.476 1.00 96.38 110 PRO A O 1
ATOM 818 N N . LYS A 1 111 ? 1.141 2.676 22.530 1.00 96.75 111 LYS A N 1
ATOM 819 C CA . LYS A 1 111 ? 2.211 1.955 23.252 1.00 96.75 111 LYS A CA 1
ATOM 820 C C . LYS A 1 111 ? 2.296 0.466 22.887 1.00 96.75 111 LYS A C 1
ATOM 822 O O . LYS A 1 111 ? 3.328 -0.154 23.097 1.00 96.75 111 LYS A O 1
ATOM 827 N N . GLN A 1 112 ? 1.207 -0.098 22.371 1.00 97.19 112 GLN A N 1
ATOM 828 C CA . GLN A 1 112 ? 1.086 -1.483 21.919 1.00 97.19 112 GLN A CA 1
ATOM 829 C C . GLN A 1 112 ? 1.798 -1.730 20.583 1.00 97.19 112 GLN A C 1
ATOM 831 O O . GLN A 1 112 ? 2.055 -2.882 20.234 1.00 97.19 112 GLN A O 1
ATOM 836 N N . ILE A 1 113 ? 2.132 -0.670 19.838 1.00 98.31 113 ILE A N 1
ATOM 837 C CA . ILE A 1 113 ? 2.986 -0.804 18.664 1.00 98.31 113 ILE A CA 1
ATOM 838 C C . ILE A 1 113 ? 4.393 -1.172 19.134 1.00 98.31 113 ILE A C 1
ATOM 840 O O . ILE A 1 113 ? 4.994 -0.475 19.952 1.00 98.31 113 ILE A O 1
ATOM 844 N N . ALA A 1 114 ? 4.936 -2.259 18.593 1.00 97.38 114 ALA A N 1
ATOM 845 C CA . ALA A 1 114 ? 6.254 -2.782 18.924 1.00 97.38 114 ALA A CA 1
ATOM 846 C C . ALA A 1 114 ? 7.363 -1.930 18.279 1.00 97.38 114 ALA A C 1
ATOM 848 O O . ALA A 1 114 ? 8.067 -2.377 17.372 1.00 97.38 114 ALA A O 1
ATOM 849 N N . GLN A 1 115 ? 7.523 -0.689 18.749 1.00 97.62 115 GLN A N 1
ATOM 850 C CA . GLN A 1 115 ? 8.452 0.295 18.182 1.00 97.62 115 GLN A CA 1
ATOM 851 C C . GLN A 1 115 ? 9.889 -0.224 18.104 1.00 97.62 115 GLN A C 1
ATOM 853 O O . GLN A 1 115 ? 10.562 -0.003 17.100 1.00 97.62 115 GLN A O 1
ATOM 858 N N . ASP A 1 116 ? 10.342 -0.967 19.116 1.00 97.25 116 ASP A N 1
ATOM 859 C CA . ASP A 1 116 ? 11.693 -1.540 19.147 1.00 97.25 116 ASP A CA 1
ATOM 860 C C . ASP A 1 116 ? 11.917 -2.577 18.042 1.00 97.25 116 ASP A C 1
ATOM 862 O O . ASP A 1 116 ? 13.025 -2.698 17.526 1.00 97.25 116 ASP A O 1
ATOM 866 N N . LYS A 1 117 ? 10.856 -3.281 17.623 1.00 97.56 117 LYS A N 1
ATOM 867 C CA . LYS A 1 117 ? 10.906 -4.210 16.488 1.00 97.56 117 LYS A CA 1
ATOM 868 C C . LYS A 1 117 ? 10.832 -3.504 15.137 1.00 97.56 117 LYS A C 1
ATOM 870 O O . LYS A 1 117 ? 11.203 -4.113 14.146 1.00 97.56 117 LYS A O 1
ATOM 875 N N . LEU A 1 118 ? 10.343 -2.264 15.073 1.00 98.31 118 LEU A N 1
ATOM 876 C CA . LEU A 1 118 ? 10.270 -1.475 13.836 1.00 98.31 118 LEU A CA 1
ATOM 877 C C . LEU A 1 118 ? 11.507 -0.595 13.634 1.00 98.31 118 LEU A C 1
ATOM 879 O O . LEU A 1 118 ? 11.907 -0.331 12.501 1.00 98.31 118 LEU A O 1
ATOM 883 N N . ARG A 1 119 ? 12.134 -0.133 14.716 1.00 97.88 119 ARG A N 1
ATOM 884 C CA . ARG A 1 119 ? 13.279 0.774 14.647 1.00 97.88 119 ARG A CA 1
ATOM 885 C C . ARG A 1 119 ? 14.415 0.155 13.831 1.00 97.88 119 ARG A C 1
ATOM 887 O O . ARG A 1 119 ? 14.810 -0.989 14.048 1.00 97.88 119 ARG A O 1
ATOM 894 N N . ASN A 1 120 ? 14.952 0.942 12.900 1.00 96.62 120 ASN A N 1
ATOM 895 C CA . ASN A 1 120 ? 16.045 0.557 12.000 1.00 96.62 120 ASN A CA 1
ATOM 896 C C . ASN A 1 120 ? 15.749 -0.669 11.112 1.00 96.62 120 ASN A C 1
ATOM 898 O O . ASN A 1 120 ? 16.676 -1.242 10.539 1.00 96.62 120 ASN A O 1
ATOM 902 N N . GLN A 1 121 ? 14.481 -1.070 10.975 1.00 98.38 121 GLN A N 1
ATOM 903 C CA . GLN A 1 121 ? 14.087 -2.150 10.077 1.00 98.38 121 GLN A CA 1
ATOM 904 C C . GLN A 1 121 ? 13.785 -1.648 8.666 1.00 98.38 121 GLN A C 1
ATOM 906 O O . GLN A 1 121 ? 13.429 -0.490 8.435 1.00 98.38 121 GLN A O 1
ATOM 911 N N . TRP A 1 122 ? 13.917 -2.553 7.698 1.00 98.25 122 TRP A N 1
ATOM 912 C CA . TRP A 1 122 ? 13.646 -2.268 6.298 1.00 98.25 122 TRP A CA 1
ATOM 913 C C . TRP A 1 122 ? 12.238 -2.727 5.944 1.00 98.25 122 TRP A C 1
ATOM 915 O O . TRP A 1 122 ? 11.986 -3.922 5.885 1.00 98.25 122 TRP A O 1
ATOM 925 N N . GLU A 1 123 ? 11.329 -1.785 5.684 1.00 98.62 123 GLU A N 1
ATOM 926 C CA . GLU A 1 123 ? 9.978 -2.071 5.161 1.00 98.62 123 GLU A CA 1
ATOM 927 C C . GLU A 1 123 ? 9.109 -2.965 6.066 1.00 98.62 123 GLU A C 1
ATOM 929 O O . GLU A 1 123 ? 8.048 -3.407 5.641 1.00 98.62 123 GLU A O 1
ATOM 934 N N . ALA A 1 124 ? 9.533 -3.202 7.310 1.00 98.75 124 ALA A N 1
ATOM 935 C CA . ALA A 1 124 ? 8.738 -3.875 8.328 1.00 98.75 124 ALA A CA 1
ATOM 936 C C . ALA A 1 124 ? 7.545 -3.006 8.746 1.00 98.75 124 ALA A C 1
ATOM 938 O O . ALA A 1 124 ? 7.618 -1.771 8.706 1.00 98.75 124 ALA A O 1
ATOM 939 N N . HIS A 1 125 ? 6.466 -3.643 9.195 1.00 98.81 125 HIS A N 1
ATOM 940 C CA . HIS A 1 125 ? 5.261 -2.943 9.636 1.00 98.81 125 HIS A CA 1
ATOM 941 C C . HIS A 1 125 ? 4.417 -3.764 10.605 1.00 98.81 125 HIS A C 1
ATOM 943 O O . HIS A 1 125 ? 4.474 -4.993 10.626 1.00 98.81 125 HIS A O 1
ATOM 949 N N . GLN A 1 126 ? 3.589 -3.069 11.380 1.00 98.81 126 GLN A N 1
ATOM 950 C CA . GLN A 1 126 ? 2.575 -3.654 12.246 1.00 98.81 126 GLN A CA 1
ATOM 951 C C . GLN A 1 126 ? 1.185 -3.146 11.855 1.00 98.81 126 GLN A C 1
ATOM 953 O O . GLN A 1 126 ? 1.010 -1.976 11.513 1.00 98.81 126 GLN A O 1
ATOM 958 N N . ILE A 1 127 ? 0.201 -4.039 11.923 1.00 98.81 127 ILE A N 1
ATOM 959 C CA . ILE A 1 127 ? -1.222 -3.743 11.781 1.00 98.81 127 ILE A CA 1
ATOM 960 C C . ILE A 1 127 ? -1.898 -4.116 13.089 1.00 98.81 127 ILE A C 1
ATOM 962 O O . ILE A 1 127 ? -1.887 -5.285 13.470 1.00 98.81 127 ILE A O 1
ATOM 966 N N . LEU A 1 128 ? -2.484 -3.130 13.759 1.00 98.56 128 LEU A N 1
ATOM 967 C CA . LEU A 1 128 ? -3.094 -3.307 15.070 1.00 98.56 128 LEU A CA 1
ATOM 968 C C . LEU A 1 128 ? -4.490 -2.685 15.106 1.00 98.56 128 LEU A C 1
ATOM 970 O O . LEU A 1 128 ? -4.651 -1.488 14.884 1.00 98.56 128 LEU A O 1
ATOM 974 N N . THR A 1 129 ? -5.497 -3.476 15.460 1.00 98.12 129 THR A N 1
ATOM 975 C CA . THR A 1 129 ? -6.810 -2.963 15.864 1.00 98.12 129 THR A CA 1
ATOM 976 C C . THR A 1 129 ? -6.784 -2.652 17.353 1.00 98.12 129 THR A C 1
ATOM 978 O O . THR A 1 129 ? -6.479 -3.528 18.169 1.00 98.12 129 THR A O 1
ATOM 981 N N . MET A 1 130 ? -7.141 -1.431 17.727 1.00 94.62 130 MET A N 1
ATOM 982 C CA . MET A 1 130 ? -7.254 -1.041 19.127 1.00 94.62 130 MET A CA 1
ATOM 983 C C . MET A 1 130 ? -8.411 -0.065 19.291 1.00 94.62 130 MET A C 1
ATOM 985 O O . MET A 1 130 ? -8.457 0.953 18.604 1.00 94.62 130 MET A O 1
ATOM 989 N N . GLN A 1 131 ? -9.309 -0.357 20.236 1.00 88.38 131 GLN A N 1
ATOM 990 C CA . GLN A 1 131 ? -10.513 0.441 20.484 1.00 88.38 131 GLN A CA 1
ATOM 991 C C . GLN A 1 131 ? -11.327 0.614 19.193 1.00 88.38 131 GLN A C 1
ATOM 993 O O . GLN A 1 131 ? -11.821 -0.378 18.678 1.00 88.38 131 GLN A O 1
ATOM 998 N N . ASN A 1 132 ? -11.443 1.838 18.672 1.00 89.00 132 ASN A N 1
ATOM 999 C CA . ASN A 1 132 ? -12.175 2.161 17.450 1.00 89.00 132 ASN A CA 1
ATOM 1000 C C . ASN A 1 132 ? -11.234 2.567 16.297 1.00 89.00 132 ASN A C 1
ATOM 1002 O O . ASN A 1 132 ? -11.613 3.355 15.434 1.00 89.00 132 ASN A O 1
ATOM 1006 N N . SER A 1 133 ? -9.994 2.070 16.299 1.00 96.56 133 SER A N 1
ATOM 1007 C CA . SER A 1 133 ? -8.964 2.450 15.329 1.00 96.56 133 SER A CA 1
ATOM 1008 C C . SER A 1 133 ? -8.209 1.245 14.778 1.00 96.56 133 SER A C 1
ATOM 1010 O O . SER A 1 133 ? -7.980 0.247 15.469 1.00 96.56 133 SER A O 1
ATOM 1012 N N . VAL A 1 134 ? -7.763 1.382 13.533 1.00 98.62 134 VAL A N 1
ATOM 1013 C CA . VAL A 1 134 ? -6.825 0.477 12.868 1.00 98.62 134 VAL A CA 1
ATOM 1014 C C . VAL A 1 134 ? -5.524 1.237 12.651 1.00 98.62 134 VAL A C 1
ATOM 1016 O O . VAL A 1 134 ? -5.506 2.258 11.973 1.00 98.62 134 VAL A O 1
ATOM 1019 N N . TRP A 1 135 ? -4.433 0.752 13.224 1.00 98.69 135 TRP A N 1
ATOM 1020 C CA . TRP A 1 135 ? -3.116 1.373 13.140 1.00 98.69 135 TRP A CA 1
ATOM 1021 C C . TRP A 1 135 ? -2.248 0.593 12.160 1.00 98.69 135 TRP A C 1
ATOM 1023 O O . TRP A 1 135 ? -1.972 -0.584 12.384 1.00 98.69 135 TRP A O 1
ATOM 1033 N N . LEU A 1 136 ? -1.829 1.251 11.083 1.00 98.88 136 LEU A N 1
ATOM 1034 C CA . LEU A 1 136 ? -0.927 0.744 10.055 1.00 98.88 136 LEU A CA 1
ATOM 1035 C C . LEU A 1 136 ? 0.412 1.466 10.219 1.00 98.88 136 LEU A C 1
ATOM 1037 O O . LEU A 1 136 ? 0.593 2.570 9.703 1.00 98.88 136 LEU A O 1
ATOM 1041 N N . VAL A 1 137 ? 1.330 0.872 10.987 1.00 98.88 137 VAL A N 1
ATOM 1042 C CA . VAL A 1 137 ? 2.582 1.535 11.378 1.00 98.88 137 VAL A CA 1
ATOM 1043 C C . VAL A 1 137 ? 3.785 0.872 10.727 1.00 98.88 137 VAL A C 1
ATOM 1045 O O . VAL A 1 137 ? 4.051 -0.305 10.964 1.00 98.88 137 VAL A O 1
ATOM 1048 N N . GLY A 1 138 ? 4.527 1.628 9.920 1.00 98.81 138 GLY A N 1
ATOM 1049 C CA . GLY A 1 138 ? 5.726 1.151 9.234 1.00 98.81 138 GLY A CA 1
ATOM 1050 C C . GLY A 1 138 ? 7.030 1.627 9.866 1.00 98.81 138 GLY A C 1
ATOM 1051 O O . GLY A 1 138 ? 7.118 2.731 10.399 1.00 98.81 138 GLY A O 1
ATOM 1052 N N . ALA A 1 139 ? 8.081 0.818 9.735 1.00 98.75 139 ALA A N 1
ATOM 1053 C CA . ALA A 1 139 ? 9.458 1.192 10.068 1.00 98.75 139 ALA A CA 1
ATOM 1054 C C . ALA A 1 139 ? 9.985 2.346 9.196 1.00 98.75 139 ALA A C 1
ATOM 1056 O O . ALA A 1 139 ? 10.831 3.129 9.618 1.00 98.75 139 ALA A O 1
ATOM 1057 N N . ASN A 1 140 ? 9.487 2.432 7.962 1.00 98.69 140 ASN A N 1
ATOM 1058 C CA . ASN A 1 140 ? 9.727 3.504 7.006 1.00 98.69 140 ASN A CA 1
ATOM 1059 C C . ASN A 1 140 ? 8.483 3.674 6.117 1.00 98.69 140 ASN A C 1
ATOM 1061 O O . ASN A 1 140 ? 7.550 2.871 6.192 1.00 98.69 140 ASN A O 1
ATOM 1065 N N . PHE A 1 141 ? 8.488 4.677 5.237 1.00 98.69 141 PHE A N 1
ATOM 1066 C CA . PHE A 1 141 ? 7.321 4.995 4.411 1.00 98.69 141 PHE A CA 1
ATOM 1067 C C . PHE A 1 141 ? 6.847 3.840 3.513 1.00 98.69 141 PHE A C 1
ATOM 1069 O O . PHE A 1 141 ? 5.648 3.698 3.277 1.00 98.69 141 PHE A O 1
ATOM 1076 N N . ARG A 1 142 ? 7.760 2.988 3.020 1.00 98.62 142 ARG A N 1
ATOM 1077 C CA . ARG A 1 142 ? 7.383 1.802 2.237 1.00 98.62 142 ARG A CA 1
ATOM 1078 C C . ARG A 1 142 ? 6.736 0.739 3.115 1.00 98.62 142 ARG A C 1
ATOM 1080 O O . ARG A 1 142 ? 5.739 0.171 2.693 1.00 98.62 142 ARG A O 1
ATOM 1087 N N . GLY A 1 143 ? 7.240 0.520 4.330 1.00 98.75 143 GLY A N 1
ATOM 1088 C CA . GLY A 1 143 ? 6.587 -0.353 5.312 1.00 98.75 143 GLY A CA 1
ATOM 1089 C C . GLY A 1 143 ? 5.161 0.110 5.626 1.00 98.75 143 GLY A C 1
ATOM 1090 O O . GLY A 1 143 ? 4.228 -0.687 5.592 1.00 98.75 143 GLY A O 1
ATOM 1091 N N . THR A 1 144 ? 4.958 1.415 5.821 1.00 98.88 144 THR A N 1
ATOM 1092 C CA . THR A 1 144 ? 3.626 1.994 6.066 1.00 98.88 144 THR A CA 1
ATOM 1093 C C . THR A 1 144 ? 2.694 1.779 4.869 1.00 98.88 144 THR A C 1
ATOM 1095 O O . THR A 1 144 ? 1.560 1.329 5.033 1.00 98.88 144 THR A O 1
ATOM 1098 N N . ALA A 1 145 ? 3.175 2.017 3.644 1.00 98.88 145 ALA A N 1
ATOM 1099 C CA . ALA A 1 145 ? 2.410 1.733 2.428 1.00 98.88 145 ALA A CA 1
ATOM 1100 C C . ALA A 1 145 ? 2.094 0.228 2.275 1.00 98.88 145 ALA A C 1
ATOM 1102 O O . ALA A 1 145 ? 0.969 -0.150 1.948 1.00 98.88 145 ALA A O 1
ATOM 1103 N N . PHE A 1 146 ? 3.055 -0.654 2.567 1.00 98.88 146 PHE A N 1
ATOM 1104 C CA . PHE A 1 146 ? 2.871 -2.106 2.521 1.00 98.88 146 PHE A CA 1
ATOM 1105 C C . PHE A 1 146 ? 1.896 -2.624 3.580 1.00 98.88 146 PHE A C 1
ATOM 1107 O O . PHE A 1 146 ? 1.199 -3.608 3.313 1.00 98.88 146 PHE A O 1
ATOM 1114 N N . ALA A 1 147 ? 1.762 -1.952 4.725 1.00 98.88 147 ALA A N 1
ATOM 1115 C CA . ALA A 1 147 ? 0.707 -2.234 5.692 1.00 98.88 147 ALA A CA 1
ATOM 1116 C C . ALA A 1 147 ? -0.690 -1.996 5.095 1.00 98.88 147 ALA A C 1
ATOM 1118 O O . ALA A 1 147 ? -1.565 -2.849 5.245 1.00 98.88 147 ALA A O 1
ATOM 1119 N N . ALA A 1 148 ? -0.884 -0.912 4.338 1.00 98.94 148 ALA A N 1
ATOM 1120 C CA . ALA A 1 148 ? -2.150 -0.648 3.651 1.00 98.94 148 ALA A CA 1
ATOM 1121 C C . ALA A 1 148 ? -2.463 -1.712 2.590 1.00 98.94 148 ALA A C 1
ATOM 1123 O O . ALA A 1 148 ? -3.556 -2.272 2.599 1.00 98.94 148 ALA A O 1
ATOM 1124 N N . TYR A 1 149 ? -1.492 -2.095 1.753 1.00 98.69 149 TYR A N 1
ATOM 1125 C CA . TYR A 1 149 ? -1.711 -3.189 0.797 1.00 98.69 149 TYR A CA 1
ATOM 1126 C C . TYR A 1 149 ? -1.934 -4.536 1.492 1.00 98.69 149 TYR A C 1
ATOM 1128 O O . TYR A 1 149 ? -2.681 -5.372 0.988 1.00 98.69 149 TYR A O 1
ATOM 1136 N N . THR A 1 150 ? -1.285 -4.788 2.636 1.00 98.69 150 THR A N 1
ATOM 1137 C CA . THR A 1 150 ? -1.549 -5.965 3.488 1.00 98.69 150 THR A CA 1
ATOM 1138 C C . THR A 1 150 ? -2.996 -5.973 3.943 1.00 98.69 150 THR A C 1
ATOM 1140 O O . THR A 1 150 ? -3.675 -6.974 3.742 1.00 98.69 150 THR A O 1
ATOM 1143 N N . LEU A 1 151 ? -3.491 -4.854 4.471 1.00 98.75 151 LEU A N 1
ATOM 1144 C CA . LEU A 1 151 ? -4.888 -4.731 4.860 1.00 98.75 151 LEU A CA 1
ATOM 1145 C C . LEU A 1 151 ? -5.830 -4.954 3.664 1.00 98.75 151 LEU A C 1
ATOM 1147 O O . LEU A 1 151 ? -6.727 -5.782 3.780 1.00 98.75 151 LEU A O 1
ATOM 1151 N N . SER A 1 152 ? -5.593 -4.317 2.510 1.00 98.56 152 SER A N 1
ATOM 1152 C CA . SER A 1 152 ? -6.410 -4.518 1.299 1.00 98.56 152 SER A CA 1
ATOM 1153 C C . SER A 1 152 ? -6.531 -5.992 0.907 1.00 98.56 152 SER A C 1
ATOM 1155 O O . SER A 1 152 ? -7.633 -6.482 0.670 1.00 98.56 152 SER A O 1
ATOM 1157 N N . GLU A 1 153 ? -5.415 -6.729 0.867 1.00 98.00 153 GLU A N 1
ATOM 1158 C CA . GLU A 1 153 ? -5.450 -8.158 0.536 1.00 98.00 153 GLU A CA 1
ATOM 1159 C C . GLU A 1 153 ? -6.235 -8.957 1.579 1.00 98.00 153 GLU A C 1
ATOM 1161 O O . GLU A 1 153 ? -7.092 -9.779 1.248 1.00 98.00 153 GLU A O 1
ATOM 1166 N N . ARG A 1 154 ? -5.987 -8.681 2.860 1.00 97.81 154 ARG A N 1
ATOM 1167 C CA . ARG A 1 154 ? -6.647 -9.364 3.976 1.00 97.81 154 ARG A CA 1
ATOM 1168 C C . ARG A 1 154 ? -8.145 -9.065 4.067 1.00 97.81 154 ARG A C 1
ATOM 1170 O O . ARG A 1 154 ? -8.867 -9.883 4.635 1.00 97.81 154 ARG A O 1
ATOM 1177 N N . LEU A 1 155 ? -8.592 -7.958 3.474 1.00 97.38 155 LEU A N 1
ATOM 1178 C CA . LEU A 1 155 ? -9.994 -7.585 3.263 1.00 97.38 155 LEU A CA 1
ATOM 1179 C C . LEU A 1 155 ? -10.594 -8.138 1.958 1.00 97.38 155 LEU A C 1
ATOM 1181 O O . LEU A 1 155 ? -11.739 -7.844 1.655 1.00 97.38 155 LEU A O 1
ATOM 1185 N N . GLY A 1 156 ? -9.855 -8.920 1.167 1.00 95.38 156 GLY A N 1
ATOM 1186 C CA . GLY A 1 156 ? -10.425 -9.627 0.015 1.00 95.38 156 GLY A CA 1
ATOM 1187 C C . GLY A 1 156 ? -9.993 -9.115 -1.359 1.00 95.38 156 GLY A C 1
ATOM 1188 O O . GLY A 1 156 ? -10.407 -9.691 -2.368 1.00 95.38 156 GLY A O 1
ATOM 1189 N N . ILE A 1 157 ? -9.140 -8.088 -1.438 1.00 97.00 157 ILE A N 1
ATOM 1190 C CA . ILE A 1 157 ? -8.607 -7.612 -2.722 1.00 97.00 157 ILE A CA 1
ATOM 1191 C C . ILE A 1 157 ? -7.527 -8.566 -3.235 1.00 97.00 157 ILE A C 1
ATOM 1193 O O . ILE A 1 157 ? -6.567 -8.879 -2.537 1.00 97.00 157 ILE A O 1
ATOM 1197 N N . ASP A 1 158 ? -7.652 -9.010 -4.482 1.00 95.69 158 ASP A N 1
ATOM 1198 C CA . ASP A 1 158 ? -6.580 -9.732 -5.166 1.00 95.69 158 ASP A CA 1
ATOM 1199 C C . ASP A 1 158 ? -5.446 -8.761 -5.540 1.00 95.69 158 ASP A C 1
ATOM 1201 O O . ASP A 1 158 ? -5.715 -7.794 -6.253 1.00 95.69 158 ASP A O 1
ATOM 1205 N N . PRO A 1 159 ? -4.181 -8.984 -5.133 1.00 96.19 159 PRO A N 1
ATOM 1206 C CA . PRO A 1 159 ? -3.051 -8.173 -5.592 1.00 96.19 159 PRO A CA 1
ATOM 1207 C C . PRO A 1 159 ? -2.910 -8.075 -7.122 1.00 96.19 159 PRO A C 1
ATOM 1209 O O . PRO A 1 159 ? -2.306 -7.121 -7.609 1.00 96.19 159 PRO A O 1
ATOM 1212 N N . LEU A 1 160 ? -3.473 -9.032 -7.872 1.00 96.38 160 LEU A N 1
ATOM 1213 C CA . LEU A 1 160 ? -3.435 -9.111 -9.334 1.00 96.38 160 LEU A CA 1
ATOM 1214 C C . LEU A 1 160 ? -4.756 -8.710 -10.019 1.00 96.38 160 LEU A C 1
ATOM 1216 O O . LEU A 1 160 ? -4.888 -8.918 -11.224 1.00 96.38 160 LEU A O 1
ATOM 1220 N N . TYR A 1 161 ? -5.730 -8.133 -9.300 1.00 94.88 161 TYR A N 1
ATOM 1221 C CA . TYR A 1 161 ? -7.088 -7.880 -9.824 1.00 94.88 161 TYR A CA 1
ATOM 1222 C C . TYR A 1 161 ? -7.135 -7.101 -11.155 1.00 94.88 161 TYR A C 1
ATOM 1224 O O . TYR A 1 161 ? -8.024 -7.333 -11.972 1.00 94.88 161 TYR A O 1
ATOM 1232 N N . LEU A 1 162 ? -6.155 -6.224 -11.408 1.00 95.38 162 LEU A N 1
ATOM 1233 C CA . LEU A 1 162 ? -6.024 -5.455 -12.654 1.00 95.38 162 LEU A CA 1
ATOM 1234 C C . LEU A 1 162 ? -5.805 -6.331 -13.900 1.00 95.38 162 LEU A C 1
ATOM 1236 O O . LEU A 1 162 ? -6.052 -5.871 -15.014 1.00 95.38 162 LEU A O 1
ATOM 1240 N N . TRP A 1 163 ? -5.343 -7.569 -13.713 1.00 94.62 163 TRP A N 1
ATOM 1241 C CA . TRP A 1 163 ? -4.957 -8.496 -14.782 1.00 94.62 163 TRP A CA 1
ATOM 1242 C C . TRP A 1 163 ? -5.819 -9.754 -14.830 1.00 94.62 163 TRP A C 1
ATOM 1244 O O . TRP A 1 163 ? -5.862 -10.426 -15.855 1.00 94.62 163 TRP A O 1
ATOM 1254 N N . THR A 1 164 ? -6.497 -10.095 -13.732 1.00 92.88 164 THR A N 1
ATOM 1255 C CA . THR A 1 164 ? -7.253 -11.351 -13.614 1.00 92.88 164 THR A CA 1
ATOM 1256 C C . THR A 1 164 ? -8.745 -11.191 -13.890 1.00 92.88 164 THR A C 1
ATOM 1258 O O . THR A 1 164 ? -9.454 -12.189 -13.984 1.00 92.88 164 THR A O 1
ATOM 1261 N N . GLY A 1 165 ? -9.249 -9.954 -13.976 1.00 87.75 165 GLY A N 1
ATOM 1262 C CA . GLY A 1 165 ? -10.690 -9.685 -14.021 1.00 87.75 165 GLY A CA 1
ATOM 1263 C C . GLY A 1 165 ? -11.410 -10.011 -12.704 1.00 87.75 165 GLY A C 1
ATOM 1264 O O . GLY A 1 165 ? -12.639 -9.990 -12.652 1.00 87.75 165 GLY A O 1
ATOM 1265 N N . TYR A 1 166 ? -10.663 -10.314 -11.635 1.00 90.81 166 TYR A N 1
ATOM 1266 C CA . TYR A 1 166 ? -11.228 -10.625 -10.328 1.00 90.81 166 TYR A CA 1
ATOM 1267 C C . TYR A 1 166 ? -11.969 -9.414 -9.757 1.00 90.81 166 TYR A C 1
ATOM 1269 O O . TYR A 1 166 ? -11.417 -8.319 -9.645 1.00 90.81 166 TYR A O 1
ATOM 1277 N N . THR A 1 167 ? -13.209 -9.638 -9.331 1.00 91.56 167 THR A N 1
ATOM 1278 C CA . THR A 1 167 ? -13.999 -8.659 -8.583 1.00 91.56 167 THR A CA 1
ATOM 1279 C C . THR A 1 167 ? -14.141 -9.154 -7.144 1.00 91.56 167 THR A C 1
ATOM 1281 O O . THR A 1 167 ? -14.540 -10.305 -6.959 1.00 91.56 167 THR A O 1
ATOM 1284 N N . PRO A 1 168 ? -13.808 -8.340 -6.125 1.00 92.44 168 PRO A N 1
ATOM 1285 C CA . PRO A 1 168 ? -13.964 -8.749 -4.735 1.00 92.44 168 PRO A CA 1
ATOM 1286 C C . PRO A 1 168 ? -15.438 -8.969 -4.386 1.00 92.44 168 PRO A C 1
ATOM 1288 O O . PRO A 1 168 ? -16.323 -8.293 -4.921 1.00 92.44 168 PRO A O 1
ATOM 1291 N N . GLU A 1 169 ? -15.686 -9.902 -3.468 1.00 92.50 169 GLU A N 1
ATOM 1292 C CA . GLU A 1 169 ? -17.015 -10.124 -2.903 1.00 92.50 169 GLU A CA 1
ATOM 1293 C C . GLU A 1 169 ? -17.530 -8.843 -2.230 1.00 92.50 169 GLU A C 1
ATOM 1295 O O . GLU A 1 169 ? -16.761 -8.041 -1.688 1.00 92.5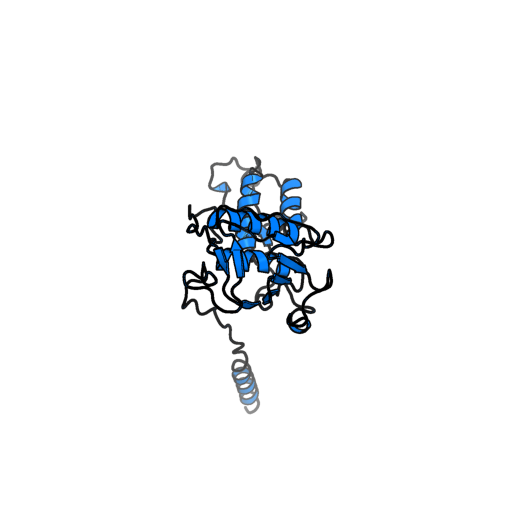0 169 GLU A O 1
ATOM 1300 N N . LYS A 1 170 ? -18.841 -8.607 -2.328 1.00 95.25 170 LYS A N 1
ATOM 1301 C CA . LYS A 1 170 ? -19.472 -7.398 -1.800 1.00 95.25 170 LYS A CA 1
ATOM 1302 C C . LYS A 1 170 ? -19.890 -7.610 -0.351 1.00 95.25 170 LYS A C 1
ATOM 1304 O O . LYS A 1 170 ? -20.710 -8.474 -0.068 1.00 95.25 170 LYS A O 1
ATOM 1309 N N . HIS A 1 171 ? -19.414 -6.739 0.535 1.00 95.38 171 HIS A N 1
ATOM 1310 C CA . HIS A 1 171 ? -19.761 -6.730 1.956 1.00 95.38 171 HIS A CA 1
ATOM 1311 C C . HIS A 1 171 ? -20.259 -5.338 2.360 1.00 95.38 171 HIS A C 1
ATOM 1313 O O . HIS A 1 171 ? -19.465 -4.527 2.840 1.00 95.38 171 HIS A O 1
ATOM 1319 N N . PRO A 1 172 ? -21.568 -5.040 2.198 1.00 93.31 172 PRO A N 1
ATOM 1320 C CA . PRO A 1 172 ? -22.141 -3.752 2.601 1.00 93.31 172 PRO A CA 1
ATOM 1321 C C . PRO A 1 172 ? -21.883 -3.429 4.074 1.00 93.31 172 PRO A C 1
ATOM 1323 O O . PRO A 1 172 ? -21.673 -2.275 4.428 1.00 93.31 172 PRO A O 1
ATOM 1326 N N . LYS A 1 173 ? -21.853 -4.467 4.920 1.00 96.56 173 LYS A N 1
ATOM 1327 C CA . LYS A 1 173 ? -21.300 -4.415 6.271 1.00 96.56 173 LYS A CA 1
ATOM 1328 C C . LYS A 1 173 ? -19.905 -5.041 6.261 1.00 96.56 173 LYS A C 1
ATOM 1330 O O . LYS A 1 173 ? -19.772 -6.258 6.357 1.00 96.56 173 LYS A O 1
ATOM 1335 N N . LEU A 1 174 ? -18.876 -4.209 6.143 1.00 97.44 174 LEU A N 1
ATOM 1336 C CA . LEU A 1 174 ? -17.479 -4.629 6.150 1.00 97.44 174 LEU A CA 1
ATOM 1337 C C . LEU A 1 174 ? -16.927 -4.594 7.575 1.00 97.44 174 LEU A C 1
ATOM 1339 O O . LEU A 1 174 ? -16.767 -3.525 8.167 1.00 97.44 174 LEU A O 1
ATOM 1343 N N . VAL A 1 175 ? -16.604 -5.768 8.112 1.00 97.50 175 VAL A N 1
ATOM 1344 C CA . VAL A 1 175 ? -16.077 -5.925 9.470 1.00 97.50 175 VAL A CA 1
ATOM 1345 C C . VAL A 1 175 ? -14.678 -6.529 9.420 1.00 97.50 175 VAL A C 1
ATOM 1347 O O . VAL A 1 175 ? -14.476 -7.605 8.858 1.00 97.50 175 VAL A O 1
ATOM 1350 N N . LEU A 1 176 ? -13.725 -5.850 10.053 1.00 97.94 176 LEU A N 1
ATOM 1351 C CA . LEU A 1 176 ? -12.365 -6.324 10.277 1.00 97.94 176 LEU A CA 1
ATOM 1352 C C . LEU A 1 176 ? -12.286 -7.056 11.622 1.00 97.94 176 LEU A C 1
ATOM 1354 O O . LEU A 1 176 ? -12.618 -6.488 12.661 1.00 97.94 176 LEU A O 1
ATOM 1358 N N . LYS A 1 177 ? -11.802 -8.299 11.611 1.00 97.62 177 LYS A N 1
ATOM 1359 C CA . LYS A 1 177 ? -11.504 -9.063 12.828 1.00 97.62 177 LYS A CA 1
ATOM 1360 C C . LYS A 1 177 ? -10.454 -8.345 13.675 1.00 97.62 177 LYS A C 1
ATOM 1362 O O . LYS A 1 177 ? -9.512 -7.767 13.122 1.00 97.62 177 LYS A O 1
ATOM 1367 N N . LYS A 1 178 ? -10.542 -8.474 15.003 1.00 97.44 178 LYS A N 1
ATOM 1368 C CA . LYS A 1 178 ? -9.455 -8.056 15.905 1.00 97.44 178 LYS A CA 1
ATOM 1369 C C . LYS A 1 178 ? -8.113 -8.604 15.404 1.00 97.44 178 LYS A C 1
ATOM 1371 O O . LYS A 1 178 ? -7.942 -9.816 15.272 1.00 97.44 178 LYS A O 1
ATOM 1376 N N . THR A 1 179 ? -7.171 -7.711 15.127 1.00 97.69 179 THR A N 1
ATOM 1377 C CA . THR A 1 179 ? -5.902 -8.027 14.469 1.00 97.69 179 THR A CA 1
ATOM 1378 C C . THR A 1 179 ? -4.739 -7.395 15.223 1.00 97.69 179 THR A C 1
ATOM 1380 O O . THR A 1 179 ? -4.758 -6.204 15.520 1.00 97.69 179 THR A O 1
ATOM 1383 N N . ASP A 1 180 ? -3.710 -8.195 15.486 1.00 98.00 180 ASP A N 1
ATOM 1384 C CA . ASP A 1 180 ? -2.362 -7.741 15.825 1.00 98.00 180 ASP A CA 1
ATOM 1385 C C . ASP A 1 180 ? -1.391 -8.554 14.966 1.00 98.00 180 ASP A C 1
ATOM 1387 O O . ASP A 1 180 ? -1.141 -9.736 15.209 1.00 98.00 180 ASP A O 1
ATOM 1391 N N . TYR A 1 181 ? -0.950 -7.949 13.869 1.00 98.38 181 TYR A N 1
ATOM 1392 C CA . TYR A 1 181 ? -0.122 -8.589 12.860 1.00 98.38 181 TYR A CA 1
ATOM 1393 C C . TYR A 1 181 ? 1.175 -7.815 12.688 1.00 98.38 181 TYR A C 1
ATOM 1395 O O . TYR A 1 181 ? 1.157 -6.606 12.480 1.00 98.38 181 TYR A O 1
ATOM 1403 N N . PHE A 1 182 ? 2.299 -8.527 12.698 1.00 98.50 182 PHE A N 1
ATOM 1404 C CA . PHE A 1 182 ? 3.616 -7.952 12.465 1.00 98.50 182 PHE A CA 1
ATOM 1405 C C . PHE A 1 182 ? 4.272 -8.605 11.248 1.00 98.50 182 PHE A C 1
ATOM 1407 O O . PHE A 1 182 ? 4.424 -9.828 11.194 1.00 98.50 182 PHE A O 1
ATOM 1414 N N . ALA A 1 183 ? 4.691 -7.787 10.286 1.00 97.81 183 ALA A N 1
ATOM 1415 C CA . ALA A 1 183 ? 5.529 -8.192 9.169 1.00 97.81 183 ALA A CA 1
ATOM 1416 C C . ALA A 1 183 ? 6.979 -7.783 9.442 1.00 97.81 183 ALA A C 1
ATOM 1418 O O . ALA A 1 183 ? 7.287 -6.603 9.613 1.00 97.81 183 ALA A O 1
ATOM 1419 N N . ASN A 1 184 ? 7.875 -8.770 9.467 1.00 97.75 184 ASN A N 1
ATOM 1420 C CA . ASN A 1 184 ? 9.314 -8.534 9.566 1.00 97.75 184 ASN A CA 1
ATOM 1421 C C . ASN A 1 184 ? 9.869 -7.919 8.273 1.00 97.75 184 ASN A C 1
ATOM 1423 O O . ASN A 1 184 ? 9.223 -7.958 7.224 1.00 97.75 184 ASN A O 1
ATOM 1427 N N . SER A 1 185 ? 11.110 -7.427 8.341 1.00 97.44 185 SER A N 1
ATOM 1428 C CA . SER A 1 185 ? 11.864 -7.026 7.151 1.00 97.44 185 SER A CA 1
ATOM 1429 C C . SER A 1 185 ? 11.875 -8.158 6.108 1.00 97.44 185 SER A C 1
ATOM 1431 O O . SER A 1 185 ? 12.055 -9.324 6.477 1.00 97.44 185 SER A O 1
ATOM 1433 N N . PRO A 1 186 ? 11.708 -7.851 4.810 1.00 96.31 186 PRO A N 1
ATOM 1434 C CA . PRO A 1 186 ? 11.736 -8.862 3.768 1.00 96.31 186 PRO A CA 1
ATOM 1435 C C . PRO A 1 186 ? 13.141 -9.458 3.652 1.00 96.31 186 PRO A C 1
ATOM 1437 O O . PRO A 1 186 ? 14.141 -8.747 3.750 1.00 96.31 186 PRO A O 1
ATOM 1440 N N . THR A 1 187 ? 13.217 -10.760 3.373 1.00 96.81 187 THR A N 1
ATOM 1441 C CA . THR A 1 187 ? 14.491 -11.476 3.194 1.00 96.81 187 THR A CA 1
ATOM 1442 C C . THR A 1 187 ? 15.345 -10.870 2.078 1.00 96.81 187 THR A C 1
ATOM 1444 O O . THR A 1 187 ? 16.566 -10.818 2.185 1.00 96.81 187 THR A O 1
ATOM 1447 N N . VAL A 1 188 ? 14.702 -10.388 1.010 1.00 97.69 188 VAL A N 1
ATOM 1448 C CA . VAL A 1 188 ? 15.363 -9.752 -0.135 1.00 97.69 188 VAL A CA 1
ATOM 1449 C C . VAL A 1 188 ? 15.063 -8.256 -0.127 1.00 97.69 188 VAL A C 1
ATOM 1451 O O . VAL A 1 188 ? 13.901 -7.840 -0.152 1.00 97.69 188 VAL A O 1
ATOM 1454 N N . LYS A 1 189 ? 16.120 -7.437 -0.114 1.00 96.88 189 LYS A N 1
ATOM 1455 C CA . LYS A 1 189 ? 16.012 -5.978 0.033 1.00 96.88 189 LYS A CA 1
ATOM 1456 C C . LYS A 1 189 ? 15.375 -5.286 -1.175 1.00 96.88 189 LYS A C 1
ATOM 1458 O O . LYS A 1 189 ? 14.535 -4.413 -0.974 1.00 96.88 189 LYS A O 1
ATOM 1463 N N . TYR A 1 190 ? 15.748 -5.677 -2.394 1.00 97.88 190 TYR A N 1
ATOM 1464 C CA . TYR A 1 190 ? 15.207 -5.133 -3.644 1.00 97.88 190 TYR A CA 1
ATOM 1465 C C . TYR A 1 190 ? 14.497 -6.237 -4.416 1.00 97.88 190 TYR A C 1
ATOM 1467 O O . TYR A 1 190 ? 15.096 -7.266 -4.722 1.00 97.88 190 TYR A O 1
ATOM 1475 N N . ARG A 1 191 ? 13.207 -6.046 -4.680 1.00 98.06 191 ARG A N 1
ATOM 1476 C CA . ARG A 1 191 ? 12.321 -7.063 -5.258 1.00 98.06 191 ARG A CA 1
ATOM 1477 C C . ARG A 1 191 ? 11.491 -6.381 -6.323 1.00 98.06 191 ARG A C 1
ATOM 1479 O O . ARG A 1 191 ? 10.922 -5.324 -6.044 1.00 98.06 191 ARG A O 1
ATOM 1486 N N . GLY A 1 192 ? 11.412 -6.960 -7.511 1.00 96.25 192 GLY A N 1
ATOM 1487 C CA . GLY A 1 192 ? 10.803 -6.255 -8.621 1.00 96.25 192 GLY A CA 1
ATOM 1488 C C . GLY A 1 192 ? 10.440 -7.110 -9.808 1.00 96.25 192 GLY A C 1
ATOM 1489 O O . GLY A 1 192 ? 10.764 -8.294 -9.869 1.00 96.25 192 GLY A O 1
ATOM 1490 N N . PHE A 1 193 ? 9.778 -6.447 -10.745 1.00 92.69 193 PHE A N 1
ATOM 1491 C CA . PHE A 1 193 ? 9.515 -6.965 -12.073 1.00 92.69 193 PHE A CA 1
ATOM 1492 C C . PHE A 1 193 ? 10.333 -6.214 -13.104 1.00 92.69 193 PHE A C 1
ATOM 1494 O O . PHE A 1 193 ? 10.595 -5.016 -12.967 1.00 92.69 193 PHE A O 1
ATOM 1501 N N . PHE A 1 194 ? 10.671 -6.940 -14.156 1.00 92.31 194 PHE A N 1
ATOM 1502 C CA . PHE A 1 194 ? 11.159 -6.389 -15.397 1.00 92.31 194 PHE A CA 1
ATOM 1503 C C . PHE A 1 194 ? 10.145 -6.748 -16.476 1.00 92.31 194 PHE A C 1
ATOM 1505 O O . PHE A 1 194 ? 9.781 -7.916 -16.610 1.00 92.31 194 PHE A O 1
ATOM 1512 N N . HIS A 1 195 ? 9.619 -5.730 -17.152 1.00 85.81 195 HIS A N 1
ATOM 1513 C CA . HIS A 1 195 ? 8.752 -5.933 -18.301 1.00 85.81 195 HIS A CA 1
ATOM 1514 C C . HIS A 1 195 ? 9.618 -5.895 -19.562 1.00 85.81 195 HIS A C 1
ATOM 1516 O O . HIS A 1 195 ? 10.029 -4.812 -19.975 1.00 85.81 195 HIS A O 1
ATOM 1522 N N . ASP A 1 196 ? 9.927 -7.082 -20.077 1.00 83.81 196 ASP A N 1
ATOM 1523 C CA . ASP A 1 196 ? 10.873 -7.335 -21.170 1.00 83.81 196 ASP A CA 1
ATOM 1524 C C . ASP A 1 196 ? 10.186 -8.057 -22.339 1.00 83.81 196 ASP A C 1
ATOM 1526 O O . ASP A 1 196 ? 9.011 -8.429 -22.235 1.00 83.81 196 ASP A O 1
ATOM 1530 N N . ASP A 1 197 ? 10.935 -8.273 -23.421 1.00 79.06 197 ASP A N 1
ATOM 1531 C CA . ASP A 1 197 ? 10.498 -8.931 -24.659 1.00 79.06 197 ASP A CA 1
ATOM 1532 C C . ASP A 1 197 ? 9.328 -8.208 -25.365 1.00 79.06 197 ASP A C 1
ATOM 1534 O O . ASP A 1 197 ? 8.532 -8.811 -26.085 1.00 79.06 197 ASP A O 1
ATOM 1538 N N . GLU A 1 198 ? 9.182 -6.886 -25.206 1.00 73.81 198 GLU A N 1
ATOM 1539 C CA . GLU A 1 198 ? 8.169 -6.106 -25.940 1.00 73.81 198 GLU A CA 1
ATOM 1540 C C . GLU A 1 198 ? 8.459 -5.934 -27.440 1.00 73.81 198 GLU A C 1
ATOM 1542 O O . GLU A 1 198 ? 7.665 -5.360 -28.199 1.00 73.81 198 GLU A O 1
ATOM 1547 N N . ASP A 1 199 ? 9.667 -6.308 -27.834 1.00 64.12 199 ASP A N 1
ATOM 1548 C CA . ASP A 1 199 ? 10.233 -6.262 -29.172 1.00 64.12 199 ASP A CA 1
ATOM 1549 C C . ASP A 1 199 ? 9.902 -7.519 -29.988 1.00 64.12 199 ASP A C 1
ATOM 1551 O O . ASP A 1 199 ? 10.143 -7.529 -31.195 1.00 64.12 199 ASP A O 1
ATOM 1555 N N . ILE A 1 200 ? 9.239 -8.519 -29.385 1.00 62.97 200 ILE A N 1
ATOM 1556 C CA . ILE A 1 200 ? 8.542 -9.583 -30.131 1.00 62.97 200 ILE A CA 1
ATOM 1557 C C . ILE A 1 200 ? 7.433 -9.013 -31.030 1.00 62.97 200 ILE A C 1
ATOM 1559 O O . ILE A 1 200 ? 6.993 -9.664 -31.979 1.00 62.97 200 ILE A O 1
ATOM 1563 N N . LEU A 1 201 ? 6.969 -7.792 -30.743 1.00 65.00 201 LEU A N 1
ATOM 1564 C CA . LEU A 1 201 ? 6.127 -7.024 -31.652 1.00 65.00 201 LEU A CA 1
ATOM 1565 C C . LEU A 1 201 ? 6.994 -6.499 -32.811 1.00 65.00 201 LEU A C 1
ATOM 1567 O O . LEU A 1 201 ? 8.045 -5.923 -32.542 1.00 65.00 201 LEU A O 1
ATOM 1571 N N . PRO A 1 202 ? 6.574 -6.631 -34.087 1.00 66.25 202 PRO A N 1
ATOM 1572 C CA . PRO A 1 202 ? 7.401 -6.255 -35.233 1.00 66.25 202 PRO A CA 1
ATOM 1573 C C . PRO A 1 202 ? 7.926 -4.816 -35.132 1.00 66.25 202 PRO A C 1
ATOM 1575 O O . PRO A 1 202 ? 7.149 -3.860 -35.169 1.00 66.25 202 PRO A O 1
ATOM 1578 N N . ARG A 1 203 ? 9.251 -4.659 -35.028 1.00 74.81 203 ARG A N 1
ATOM 1579 C CA . ARG A 1 203 ? 9.937 -3.361 -34.968 1.00 74.81 203 ARG A CA 1
ATOM 1580 C C . ARG A 1 203 ? 11.066 -3.294 -35.999 1.00 74.81 203 ARG A C 1
ATOM 1582 O O . ARG A 1 203 ? 11.749 -4.292 -36.224 1.00 74.81 203 ARG A O 1
ATOM 1589 N N . PRO A 1 204 ? 11.288 -2.130 -36.630 1.00 79.31 204 PRO A N 1
ATOM 1590 C CA . PRO A 1 204 ? 12.469 -1.922 -37.453 1.00 79.31 204 PRO A CA 1
ATOM 1591 C C . PRO A 1 204 ? 13.739 -1.921 -36.585 1.00 79.31 204 PRO A C 1
ATOM 1593 O O . PRO A 1 204 ? 13.698 -1.562 -35.407 1.00 79.31 204 PRO A O 1
ATOM 1596 N N . PHE A 1 205 ? 14.866 -2.321 -37.172 1.00 80.94 205 PHE A N 1
ATOM 1597 C CA . PHE A 1 205 ? 16.155 -2.422 -36.484 1.00 80.94 205 PHE A CA 1
ATOM 1598 C C . PHE A 1 205 ? 17.044 -1.204 -36.763 1.00 80.94 205 PHE A C 1
ATOM 1600 O O . PHE A 1 205 ? 17.012 -0.619 -37.846 1.00 80.94 205 PHE A O 1
ATOM 1607 N N . GLU A 1 206 ? 17.860 -0.841 -35.780 1.00 81.62 206 GLU A N 1
ATOM 1608 C CA . GLU A 1 206 ? 18.985 0.077 -35.912 1.00 81.62 206 GLU A CA 1
ATOM 1609 C C . GLU A 1 206 ? 20.117 -0.565 -36.723 1.00 81.62 206 GLU A C 1
ATOM 1611 O O . GLU A 1 206 ? 20.221 -1.787 -36.827 1.00 81.62 206 GLU A O 1
ATOM 1616 N N . TYR A 1 207 ? 21.030 0.260 -37.243 1.00 82.75 207 TYR A N 1
ATOM 1617 C CA . TYR A 1 207 ? 22.224 -0.212 -37.961 1.00 82.75 207 TYR A CA 1
ATOM 1618 C C . TYR A 1 207 ? 23.092 -1.170 -37.120 1.00 82.75 207 TYR A C 1
ATOM 1620 O O . TYR A 1 207 ? 23.763 -2.047 -37.655 1.00 82.75 207 TYR A O 1
ATOM 1628 N N . SER A 1 208 ? 23.051 -1.020 -35.795 1.00 81.12 208 SER A N 1
ATOM 1629 C CA . SER A 1 208 ? 23.721 -1.873 -34.807 1.00 81.12 208 SER A CA 1
ATOM 1630 C C . SER A 1 208 ? 23.052 -3.243 -34.601 1.00 81.12 208 SER A C 1
ATOM 1632 O O . SER A 1 208 ? 23.569 -4.051 -33.834 1.00 81.12 208 SER A O 1
ATOM 1634 N N . GLY A 1 209 ? 21.921 -3.513 -35.264 1.00 78.56 209 GLY A N 1
ATOM 1635 C CA . GLY A 1 209 ? 21.186 -4.776 -35.172 1.00 78.56 209 GLY A CA 1
ATOM 1636 C C . GLY A 1 209 ? 20.219 -4.874 -33.990 1.00 78.56 209 GLY A C 1
ATOM 1637 O O . GLY A 1 209 ? 19.640 -5.935 -33.781 1.00 78.56 209 GLY A O 1
ATOM 1638 N N . TYR A 1 210 ? 20.013 -3.794 -33.230 1.00 76.75 210 TYR A N 1
ATOM 1639 C CA . TYR A 1 210 ? 19.031 -3.750 -32.142 1.00 76.75 210 TYR A CA 1
ATOM 1640 C C . TYR A 1 210 ? 17.676 -3.203 -32.605 1.00 76.75 210 TYR A C 1
ATOM 1642 O O . TYR A 1 210 ? 17.654 -2.332 -33.473 1.00 76.75 210 TYR A O 1
ATOM 1650 N N . PRO A 1 211 ? 16.543 -3.639 -32.023 1.00 78.44 211 PRO A N 1
ATOM 1651 C CA . PRO A 1 211 ? 15.251 -3.014 -32.291 1.00 78.44 211 PRO A CA 1
ATOM 1652 C C . PRO A 1 211 ? 15.286 -1.515 -31.970 1.00 78.44 211 PRO A C 1
ATOM 1654 O O . PRO A 1 211 ? 15.802 -1.106 -30.923 1.00 78.44 211 PRO A O 1
ATOM 1657 N N . LEU A 1 212 ? 14.721 -0.699 -32.864 1.00 80.12 212 LEU A N 1
ATOM 1658 C CA . LEU A 1 212 ? 14.633 0.746 -32.682 1.00 80.12 212 LEU A CA 1
ATOM 1659 C C . LEU A 1 212 ? 13.844 1.090 -31.413 1.00 80.12 212 LEU A C 1
ATOM 1661 O O . LEU A 1 212 ? 12.748 0.570 -31.175 1.00 80.12 212 LEU A O 1
ATOM 1665 N N . ARG A 1 213 ? 14.373 2.034 -30.626 1.00 80.44 213 ARG A N 1
ATOM 1666 C CA . ARG A 1 213 ? 13.642 2.622 -29.497 1.00 80.44 213 ARG A CA 1
ATOM 1667 C C . ARG A 1 213 ? 12.629 3.644 -30.012 1.00 80.44 213 ARG A C 1
ATOM 1669 O O . ARG A 1 213 ? 12.977 4.800 -30.243 1.00 80.44 213 ARG A O 1
ATOM 1676 N N . ILE A 1 214 ? 11.382 3.213 -30.179 1.00 75.88 214 ILE A N 1
ATOM 1677 C CA . ILE A 1 214 ? 10.291 4.032 -30.723 1.00 75.88 214 ILE A CA 1
ATOM 1678 C C . ILE A 1 214 ? 9.019 3.917 -29.888 1.00 75.88 214 ILE A C 1
ATOM 1680 O O . ILE A 1 214 ? 8.737 2.880 -29.286 1.00 75.88 214 ILE A O 1
ATOM 1684 N N . GLY A 1 215 ? 8.226 4.987 -29.932 1.00 79.38 215 GLY A N 1
ATOM 1685 C CA . GLY A 1 215 ? 6.907 5.055 -29.318 1.00 79.38 215 GLY A CA 1
ATOM 1686 C C . GLY A 1 215 ? 6.924 5.294 -27.809 1.00 79.38 215 GLY A C 1
ATOM 1687 O O . GLY A 1 215 ? 7.947 5.173 -27.129 1.00 79.38 215 GLY A O 1
ATOM 1688 N N . ASP A 1 216 ? 5.737 5.621 -27.305 1.00 84.00 216 ASP A N 1
ATOM 1689 C CA . ASP A 1 216 ? 5.473 5.846 -25.891 1.00 84.00 216 ASP A CA 1
ATOM 1690 C C . ASP A 1 216 ? 4.491 4.794 -25.384 1.00 84.00 216 ASP A C 1
ATOM 1692 O O . ASP A 1 216 ? 3.437 4.565 -25.979 1.00 84.00 216 ASP A O 1
ATOM 1696 N N . VAL A 1 217 ? 4.812 4.190 -24.244 1.00 86.75 217 VAL A N 1
ATOM 1697 C CA . VAL A 1 217 ? 3.844 3.376 -23.507 1.00 86.75 217 VAL A CA 1
ATOM 1698 C C . VAL A 1 217 ? 2.945 4.322 -22.701 1.00 86.75 217 VAL A C 1
ATOM 1700 O O . VAL A 1 217 ? 3.468 5.199 -22.001 1.00 86.75 217 VAL A O 1
ATOM 1703 N N . PRO A 1 218 ? 1.606 4.186 -22.778 1.00 90.00 218 PRO A N 1
ATOM 1704 C CA . PRO A 1 218 ? 0.689 5.048 -22.041 1.00 90.00 218 PRO A CA 1
ATOM 1705 C C . PRO A 1 218 ? 0.965 5.050 -20.533 1.00 90.00 218 PRO A C 1
ATOM 1707 O O . PRO A 1 218 ? 1.182 4.003 -19.925 1.00 90.00 218 PRO A O 1
ATOM 1710 N N . THR A 1 219 ? 0.893 6.224 -19.902 1.00 93.06 219 THR A N 1
ATOM 1711 C CA . THR A 1 219 ? 1.135 6.378 -18.457 1.00 93.06 219 THR A CA 1
ATOM 1712 C C . THR A 1 219 ? 0.201 5.511 -17.610 1.00 93.06 219 THR A C 1
ATOM 1714 O O . THR A 1 219 ? 0.625 4.978 -16.588 1.00 93.06 219 THR A O 1
ATOM 1717 N N . GLU A 1 220 ? -1.046 5.317 -18.047 1.00 94.75 220 GLU A N 1
ATOM 1718 C CA . GLU A 1 220 ? -2.017 4.453 -17.362 1.00 94.75 220 GLU A CA 1
ATOM 1719 C C . GLU A 1 220 ? -1.526 3.002 -17.257 1.00 94.75 220 GLU A C 1
ATOM 1721 O O . GLU A 1 220 ? -1.714 2.348 -16.231 1.00 94.75 220 GLU A O 1
ATOM 1726 N N . TRP A 1 221 ? -0.838 2.501 -18.286 1.00 92.81 221 TRP A N 1
ATOM 1727 C CA . TRP A 1 221 ? -0.262 1.162 -18.246 1.00 92.81 221 TRP A CA 1
ATOM 1728 C C . TRP A 1 221 ? 0.790 1.059 -17.134 1.00 92.81 221 TRP A C 1
ATOM 1730 O O . TRP A 1 221 ? 0.744 0.134 -16.322 1.00 92.81 221 TRP A O 1
ATOM 1740 N N . TYR A 1 222 ? 1.685 2.051 -17.033 1.00 94.81 222 TYR A N 1
ATOM 1741 C CA . TYR A 1 222 ? 2.695 2.094 -15.971 1.00 94.81 222 TYR A CA 1
ATOM 1742 C C . TYR A 1 222 ? 2.070 2.201 -14.584 1.00 94.81 222 TYR A C 1
ATOM 1744 O O . TYR A 1 222 ? 2.520 1.521 -13.670 1.00 94.81 222 TYR A O 1
ATOM 1752 N N . GLN A 1 223 ? 1.006 2.990 -14.425 1.00 96.69 223 GLN A N 1
ATOM 1753 C CA . GLN A 1 223 ? 0.269 3.069 -13.162 1.00 96.69 223 GLN A CA 1
ATOM 1754 C C . GLN A 1 223 ? -0.269 1.694 -12.741 1.00 96.69 223 GLN A C 1
ATOM 1756 O O . GLN A 1 223 ? -0.061 1.287 -11.600 1.00 96.69 223 GLN A O 1
ATOM 1761 N N . ARG A 1 224 ? -0.872 0.932 -13.665 1.00 96.81 224 ARG A N 1
ATOM 1762 C CA . ARG A 1 224 ? -1.344 -0.437 -13.385 1.00 96.81 224 ARG A CA 1
ATOM 1763 C C . ARG A 1 224 ? -0.192 -1.376 -13.020 1.00 96.81 224 ARG A C 1
ATOM 1765 O O . ARG A 1 224 ? -0.296 -2.145 -12.062 1.00 96.81 224 ARG A O 1
ATOM 1772 N N . PHE A 1 225 ? 0.921 -1.301 -13.749 1.00 95.88 225 PHE A N 1
ATOM 1773 C CA . PHE A 1 225 ? 2.120 -2.099 -13.479 1.00 95.88 225 PHE A CA 1
ATOM 1774 C C . PHE A 1 225 ? 2.731 -1.786 -12.102 1.00 95.88 225 PHE A C 1
ATOM 1776 O O . PHE A 1 225 ? 3.012 -2.699 -11.324 1.00 95.88 225 PHE A O 1
ATOM 1783 N N . PHE A 1 226 ? 2.867 -0.505 -11.760 1.00 97.94 226 PHE A N 1
ATOM 1784 C CA . PHE A 1 226 ? 3.403 -0.048 -10.478 1.00 97.94 226 PHE A CA 1
ATOM 1785 C C . PHE A 1 226 ? 2.486 -0.404 -9.309 1.00 97.94 226 PHE A C 1
ATOM 1787 O O . PHE A 1 226 ? 2.970 -0.908 -8.296 1.00 97.94 226 PHE A O 1
ATOM 1794 N N . GLU A 1 227 ? 1.171 -0.210 -9.452 1.00 98.31 227 GLU A N 1
ATOM 1795 C CA . GLU A 1 227 ? 0.194 -0.620 -8.439 1.00 98.31 227 GLU A CA 1
ATOM 1796 C C . GLU A 1 227 ? 0.298 -2.126 -8.176 1.00 98.31 227 GLU A C 1
ATOM 1798 O O . GLU A 1 227 ? 0.348 -2.553 -7.025 1.00 98.31 227 GLU A O 1
ATOM 1803 N N . THR A 1 228 ? 0.415 -2.930 -9.233 1.00 97.94 228 THR A N 1
ATOM 1804 C CA . THR A 1 228 ? 0.572 -4.385 -9.114 1.00 97.94 228 THR A CA 1
ATOM 1805 C C . THR A 1 228 ? 1.849 -4.754 -8.364 1.00 97.94 228 THR A C 1
ATOM 1807 O O . THR A 1 228 ? 1.807 -5.560 -7.434 1.00 97.94 228 THR A O 1
ATOM 1810 N N . ALA A 1 229 ? 2.983 -4.140 -8.716 1.00 98.19 229 ALA A N 1
ATOM 1811 C CA . ALA A 1 229 ? 4.250 -4.375 -8.030 1.00 98.19 229 ALA A CA 1
ATOM 1812 C C . ALA A 1 229 ? 4.142 -4.049 -6.528 1.00 98.19 229 ALA A C 1
ATOM 1814 O O . ALA A 1 229 ? 4.484 -4.876 -5.679 1.00 98.19 229 ALA A O 1
AT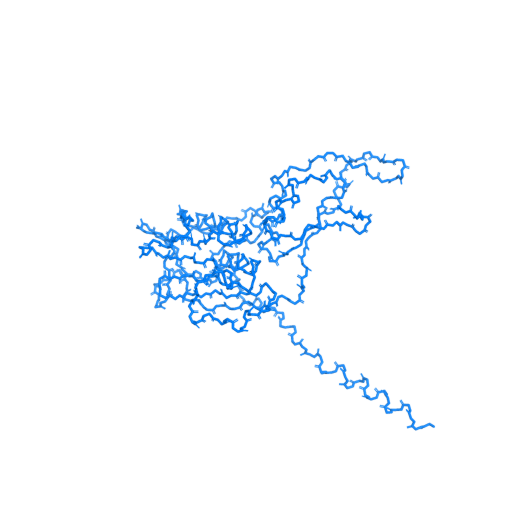OM 1815 N N . LEU A 1 230 ? 3.583 -2.886 -6.191 1.00 98.56 230 LEU A N 1
ATOM 1816 C CA . LEU A 1 230 ? 3.383 -2.450 -4.808 1.00 98.56 230 LEU A CA 1
ATOM 1817 C C . LEU A 1 230 ? 2.431 -3.374 -4.038 1.00 98.56 230 LEU A C 1
ATOM 1819 O O . LEU A 1 230 ? 2.727 -3.760 -2.904 1.00 98.56 230 LEU A O 1
ATOM 1823 N N . ARG A 1 231 ? 1.330 -3.805 -4.666 1.00 98.19 231 ARG A N 1
ATOM 1824 C CA . ARG A 1 231 ? 0.390 -4.778 -4.090 1.00 98.19 231 ARG A CA 1
ATOM 1825 C C . ARG A 1 231 ? 1.020 -6.144 -3.875 1.00 98.19 231 ARG A C 1
ATOM 1827 O O . ARG A 1 231 ? 0.617 -6.844 -2.958 1.00 98.19 231 ARG A O 1
ATOM 1834 N N . LEU A 1 232 ? 2.041 -6.520 -4.637 1.00 97.50 232 LEU A N 1
ATOM 1835 C CA . LEU A 1 232 ? 2.845 -7.724 -4.397 1.00 97.50 232 LEU A CA 1
ATOM 1836 C C . LEU A 1 232 ? 4.017 -7.490 -3.432 1.00 97.50 232 LEU A C 1
ATOM 1838 O O . LEU A 1 232 ? 4.815 -8.395 -3.198 1.00 97.50 232 LEU A O 1
ATOM 1842 N N . ARG A 1 233 ? 4.102 -6.295 -2.833 1.00 97.81 233 ARG A N 1
ATOM 1843 C CA . ARG A 1 233 ? 5.129 -5.875 -1.863 1.00 97.81 233 ARG A CA 1
ATOM 1844 C C . ARG A 1 233 ? 6.522 -5.892 -2.502 1.00 97.81 233 ARG A C 1
ATOM 1846 O O . ARG A 1 233 ? 7.544 -6.099 -1.840 1.00 97.81 233 ARG A O 1
ATOM 1853 N N . LEU A 1 234 ? 6.564 -5.646 -3.810 1.00 98.31 234 LEU A N 1
ATOM 1854 C CA . LEU A 1 234 ? 7.766 -5.320 -4.560 1.00 98.31 234 LEU A CA 1
ATOM 1855 C C . LEU A 1 234 ? 8.074 -3.831 -4.381 1.00 98.31 234 LEU A C 1
ATOM 1857 O O . LEU A 1 234 ? 7.185 -3.020 -4.122 1.00 98.31 234 LEU A O 1
ATOM 1861 N N . ASN A 1 235 ? 9.349 -3.475 -4.488 1.00 98.31 235 ASN A N 1
ATOM 1862 C CA . ASN A 1 235 ? 9.820 -2.104 -4.311 1.00 98.31 235 ASN A CA 1
ATOM 1863 C C . ASN A 1 235 ? 10.681 -1.611 -5.475 1.00 98.31 235 ASN A C 1
ATOM 1865 O O . ASN A 1 235 ? 11.190 -0.500 -5.404 1.00 98.31 235 ASN A O 1
ATOM 1869 N N . MET A 1 236 ? 10.853 -2.406 -6.527 1.00 97.62 236 MET A N 1
ATOM 1870 C CA . MET A 1 236 ? 11.682 -2.081 -7.680 1.00 97.62 236 MET A CA 1
ATOM 1871 C C . MET A 1 236 ? 10.955 -2.447 -8.972 1.00 97.62 236 MET A C 1
ATOM 1873 O O . MET A 1 236 ? 10.241 -3.447 -9.026 1.00 97.62 236 MET A O 1
ATOM 1877 N N . VAL A 1 237 ? 11.143 -1.647 -10.015 1.00 96.06 237 VAL A N 1
ATOM 1878 C CA . VAL A 1 237 ? 10.596 -1.903 -11.350 1.00 96.06 237 VAL A CA 1
ATOM 1879 C C . VAL A 1 237 ? 11.625 -1.542 -12.412 1.00 96.06 237 VAL A C 1
ATOM 1881 O O . VAL A 1 237 ? 12.274 -0.499 -12.325 1.00 96.06 237 VAL A O 1
ATOM 1884 N N . ALA A 1 238 ? 11.748 -2.402 -13.419 1.00 92.94 238 ALA A N 1
ATOM 1885 C CA . ALA A 1 238 ? 12.433 -2.103 -14.665 1.00 92.94 238 ALA A CA 1
ATOM 1886 C C . ALA A 1 238 ? 11.372 -1.986 -15.782 1.00 92.94 238 ALA A C 1
ATOM 1888 O O . ALA A 1 238 ? 10.593 -2.925 -15.981 1.00 92.94 238 ALA A O 1
ATOM 1889 N N . PRO A 1 239 ? 11.275 -0.825 -16.450 1.00 85.19 239 PRO A N 1
ATOM 1890 C CA . PRO A 1 239 ? 10.330 -0.579 -17.536 1.00 85.19 239 PRO A CA 1
ATOM 1891 C C . PRO A 1 239 ? 10.806 -1.247 -18.838 1.00 85.19 239 PRO A C 1
ATOM 1893 O O . PRO A 1 239 ? 11.924 -1.753 -18.910 1.00 85.19 239 PRO A O 1
ATOM 1896 N N . TYR A 1 240 ? 9.995 -1.107 -19.885 1.00 84.25 240 TYR A N 1
ATOM 1897 C CA . TYR A 1 240 ? 10.350 -1.397 -21.274 1.00 84.25 240 TYR A CA 1
ATOM 1898 C C . TYR A 1 240 ? 11.737 -0.852 -21.667 1.00 84.25 240 TYR A C 1
ATOM 1900 O O . TYR A 1 240 ? 12.107 0.282 -21.321 1.00 84.25 240 TYR A O 1
ATOM 1908 N N . THR A 1 241 ? 12.490 -1.640 -22.434 1.00 82.00 241 THR A N 1
ATOM 1909 C CA . THR A 1 241 ? 13.845 -1.292 -22.890 1.00 82.00 241 THR A CA 1
ATOM 1910 C C . THR A 1 241 ? 13.837 -0.501 -24.201 1.00 82.00 241 THR A C 1
ATOM 1912 O O . THR A 1 241 ? 14.668 0.387 -24.404 1.00 82.00 241 THR A O 1
ATOM 1915 N N . ARG A 1 242 ? 12.857 -0.756 -25.075 1.00 82.06 242 ARG A N 1
ATOM 1916 C CA . ARG A 1 242 ? 12.723 -0.213 -26.437 1.00 82.06 242 ARG A CA 1
ATOM 1917 C C . ARG A 1 242 ? 11.564 0.777 -26.591 1.00 82.06 242 ARG A C 1
ATOM 1919 O O . ARG A 1 242 ? 11.016 0.933 -27.682 1.00 82.06 242 ARG A O 1
ATOM 1926 N N . ALA A 1 243 ? 11.238 1.510 -25.527 1.00 83.31 243 ALA A N 1
ATOM 1927 C CA . ALA A 1 243 ? 10.322 2.657 -25.540 1.00 83.31 243 ALA A CA 1
ATOM 1928 C C . ALA A 1 243 ? 10.990 3.919 -24.960 1.00 83.31 243 ALA A C 1
ATOM 1930 O O . ALA A 1 243 ? 12.014 3.834 -24.274 1.00 83.31 243 ALA A O 1
ATOM 1931 N N . HIS A 1 244 ? 10.430 5.108 -25.215 1.00 86.50 244 HIS A N 1
ATOM 1932 C CA . HIS A 1 244 ? 10.955 6.327 -24.596 1.00 86.50 244 HIS A CA 1
ATOM 1933 C C . HIS A 1 244 ? 10.809 6.308 -23.071 1.00 86.50 244 HIS A C 1
ATOM 1935 O O . HIS A 1 244 ? 9.761 5.976 -22.511 1.00 86.50 244 HIS A O 1
ATOM 1941 N N . ARG A 1 245 ? 11.865 6.756 -22.385 1.00 85.88 245 ARG A N 1
ATOM 1942 C CA . ARG A 1 245 ? 11.886 6.907 -20.928 1.00 85.88 245 ARG A CA 1
ATOM 1943 C C . ARG A 1 245 ? 11.416 8.295 -20.535 1.00 85.88 245 ARG A C 1
ATOM 1945 O O . ARG A 1 245 ? 12.207 9.221 -20.395 1.00 85.88 245 ARG A O 1
ATOM 1952 N N . ARG A 1 246 ? 10.110 8.428 -20.354 1.00 90.25 246 ARG A N 1
ATOM 1953 C CA . ARG A 1 246 ? 9.481 9.695 -19.982 1.00 90.25 246 ARG A CA 1
ATOM 1954 C C . ARG A 1 246 ? 9.719 10.025 -18.508 1.00 90.25 246 ARG A C 1
ATOM 1956 O O . ARG A 1 246 ? 9.512 9.171 -17.645 1.00 90.25 246 ARG A O 1
ATOM 1963 N N . PHE A 1 247 ? 10.108 11.267 -18.219 1.00 92.38 247 PHE A N 1
ATOM 1964 C CA . PHE A 1 247 ? 10.352 11.743 -16.852 1.00 92.38 247 PHE A CA 1
ATOM 1965 C C . PHE A 1 247 ? 9.120 11.569 -15.957 1.00 92.38 247 PHE A C 1
ATOM 1967 O O . PHE A 1 247 ? 9.245 11.119 -14.821 1.00 92.38 247 PHE A O 1
ATOM 1974 N N . GLU A 1 248 ? 7.921 11.843 -16.484 1.00 94.25 248 GLU A N 1
ATOM 1975 C CA . GLU A 1 248 ? 6.678 11.698 -15.716 1.00 94.25 248 GLU A CA 1
ATOM 1976 C C . GLU A 1 248 ? 6.497 10.279 -15.153 1.00 94.25 248 GLU A C 1
ATOM 1978 O O . GLU A 1 248 ? 6.052 10.119 -14.021 1.00 94.25 248 GLU A O 1
ATOM 1983 N N . VAL A 1 249 ? 6.878 9.245 -15.912 1.00 94.38 249 VAL A N 1
ATOM 1984 C CA . VAL A 1 249 ? 6.761 7.842 -15.484 1.00 94.38 249 VAL A CA 1
ATOM 1985 C C . VAL A 1 249 ? 7.743 7.534 -14.353 1.00 94.38 249 VAL A C 1
ATOM 1987 O O . VAL A 1 249 ? 7.363 6.917 -13.357 1.00 94.38 249 VAL A O 1
ATOM 1990 N N . GLN A 1 250 ? 8.985 8.007 -14.475 1.00 94.19 250 GLN A N 1
ATOM 1991 C CA . GLN A 1 250 ? 10.008 7.850 -13.436 1.00 94.19 250 GLN A CA 1
ATOM 1992 C C . GLN A 1 250 ? 9.592 8.562 -12.146 1.00 94.19 250 GLN A C 1
ATOM 1994 O O . GLN A 1 250 ? 9.709 8.005 -11.052 1.00 94.19 250 GLN A O 1
ATOM 1999 N N . LYS A 1 251 ? 9.046 9.776 -12.283 1.00 96.38 251 LYS A N 1
ATOM 2000 C CA . LYS A 1 251 ? 8.529 10.551 -11.160 1.00 96.38 251 LYS A CA 1
ATOM 2001 C C . LYS A 1 251 ? 7.389 9.814 -10.460 1.00 96.38 251 LYS A C 1
ATOM 2003 O O . LYS A 1 251 ? 7.425 9.715 -9.242 1.00 96.38 251 LYS A O 1
ATOM 2008 N N . ILE A 1 252 ? 6.429 9.249 -11.201 1.00 97.44 252 ILE A N 1
ATOM 2009 C CA . ILE A 1 252 ? 5.334 8.458 -10.611 1.00 97.44 252 ILE A CA 1
ATOM 2010 C C . ILE A 1 252 ? 5.889 7.261 -9.833 1.00 97.44 252 ILE A C 1
ATOM 2012 O O . ILE A 1 252 ? 5.484 7.045 -8.693 1.00 97.44 252 ILE A O 1
ATOM 2016 N N . ALA A 1 253 ? 6.836 6.511 -10.407 1.00 96.94 253 ALA A N 1
ATOM 2017 C CA . ALA A 1 253 ? 7.459 5.387 -9.710 1.00 96.94 253 ALA A CA 1
ATOM 2018 C C . ALA A 1 253 ? 8.105 5.838 -8.389 1.00 96.94 253 ALA A C 1
ATOM 2020 O O . ALA A 1 253 ? 7.832 5.253 -7.340 1.00 96.94 253 ALA A O 1
ATOM 2021 N N . SER A 1 254 ? 8.895 6.916 -8.426 1.00 96.88 254 SER A N 1
ATOM 2022 C CA . SER A 1 254 ? 9.553 7.482 -7.245 1.00 96.88 254 SER A CA 1
ATOM 2023 C C . SER A 1 254 ? 8.552 7.995 -6.201 1.00 96.88 254 SER A C 1
ATOM 2025 O O . SER A 1 254 ? 8.653 7.633 -5.027 1.00 96.88 254 SER A O 1
ATOM 2027 N N . ASP A 1 255 ? 7.539 8.757 -6.626 1.00 98.19 255 ASP A N 1
ATOM 2028 C CA . ASP A 1 255 ? 6.482 9.284 -5.759 1.00 98.19 255 ASP A CA 1
ATOM 2029 C C . ASP A 1 255 ? 5.720 8.146 -5.062 1.00 98.19 255 ASP A C 1
ATOM 2031 O O . ASP A 1 255 ? 5.360 8.262 -3.893 1.00 98.19 255 ASP A O 1
ATOM 2035 N N . TRP A 1 256 ? 5.495 7.025 -5.753 1.00 98.44 256 TRP A N 1
ATOM 2036 C CA . TRP A 1 256 ? 4.828 5.844 -5.199 1.00 98.44 256 TRP A CA 1
ATOM 2037 C C . TRP A 1 256 ? 5.768 4.944 -4.382 1.00 98.44 256 TRP A C 1
ATOM 2039 O O . TRP A 1 256 ? 5.336 3.947 -3.803 1.00 98.44 256 TRP A O 1
ATOM 2049 N N . GLY A 1 257 ? 7.045 5.317 -4.281 1.00 97.75 257 GLY A N 1
ATOM 2050 C CA . GLY A 1 257 ? 8.041 4.652 -3.451 1.00 97.75 257 GLY A CA 1
ATOM 2051 C C . GLY A 1 257 ? 8.780 3.502 -4.131 1.00 97.75 257 GLY A C 1
ATOM 2052 O O . GLY A 1 257 ? 9.469 2.759 -3.433 1.00 97.75 257 GLY A O 1
ATOM 2053 N N . LEU A 1 258 ? 8.678 3.344 -5.450 1.00 98.19 258 LEU A N 1
ATOM 2054 C CA . LEU A 1 258 ? 9.420 2.344 -6.217 1.00 98.19 258 LEU A CA 1
ATOM 2055 C C . LEU A 1 258 ? 10.818 2.849 -6.597 1.00 98.19 258 LEU A C 1
ATOM 2057 O O . LEU A 1 258 ? 11.015 4.006 -6.967 1.00 98.19 258 LEU A O 1
ATOM 2061 N N . PHE A 1 259 ? 11.789 1.942 -6.574 1.00 96.94 259 PHE A N 1
ATOM 2062 C CA . PHE A 1 259 ? 13.060 2.107 -7.262 1.00 96.94 259 PHE A CA 1
ATOM 2063 C C . PHE A 1 259 ? 12.843 1.873 -8.757 1.00 96.94 259 PHE A C 1
ATOM 2065 O O . PHE A 1 259 ? 12.537 0.757 -9.178 1.00 96.94 259 PHE A O 1
ATOM 2072 N N . TYR A 1 260 ? 12.995 2.928 -9.550 1.00 93.88 260 TYR A N 1
ATOM 2073 C CA . TYR A 1 260 ? 12.993 2.832 -11.004 1.00 93.88 260 TYR A CA 1
ATOM 2074 C C . TYR A 1 260 ? 14.409 2.504 -11.477 1.00 93.88 260 TYR A C 1
ATOM 2076 O O . TYR A 1 260 ? 15.333 3.281 -11.242 1.00 93.88 260 TYR A O 1
ATOM 2084 N N . THR A 1 261 ? 14.585 1.338 -12.091 1.00 92.44 261 THR A N 1
ATOM 2085 C CA . THR A 1 261 ? 15.886 0.852 -12.567 1.00 92.44 261 THR A CA 1
ATOM 2086 C C . THR A 1 261 ? 15.842 0.571 -14.068 1.00 92.44 261 THR A C 1
ATOM 2088 O O . THR A 1 261 ? 14.819 0.776 -14.720 1.00 92.44 261 THR A O 1
ATOM 2091 N N . SER A 1 262 ? 16.956 0.119 -14.629 1.00 88.88 262 SER A N 1
ATOM 2092 C CA . SER A 1 262 ? 17.084 -0.262 -16.030 1.00 88.88 262 SER A CA 1
ATOM 2093 C C . SER A 1 262 ? 17.635 -1.672 -16.184 1.00 88.88 262 SER A C 1
ATOM 2095 O O . SER A 1 262 ? 18.132 -2.292 -15.239 1.00 88.88 262 SER A O 1
ATOM 2097 N N . HIS A 1 263 ? 17.525 -2.182 -17.406 1.00 86.94 263 HIS A N 1
ATOM 2098 C CA . HIS A 1 263 ? 18.244 -3.370 -17.819 1.00 86.94 263 HIS A CA 1
ATOM 2099 C C . HIS A 1 263 ? 19.763 -3.113 -17.817 1.00 86.94 263 HIS A C 1
ATOM 2101 O O . HIS A 1 263 ? 20.216 -1.983 -17.988 1.00 86.94 263 HIS A O 1
ATOM 2107 N N . HIS A 1 264 ? 20.567 -4.158 -17.628 1.00 86.50 264 HIS A N 1
ATOM 2108 C CA . HIS A 1 264 ? 21.995 -4.028 -17.313 1.00 86.50 264 HIS A CA 1
ATOM 2109 C C . HIS A 1 264 ? 22.853 -3.367 -18.410 1.00 86.50 264 HIS A C 1
ATOM 2111 O O . HIS A 1 264 ? 23.918 -2.842 -18.092 1.00 86.50 264 HIS A O 1
ATOM 2117 N N . TYR A 1 265 ? 22.422 -3.378 -19.680 1.00 81.12 265 TYR A N 1
ATOM 2118 C CA . TYR A 1 265 ? 23.134 -2.675 -20.761 1.00 81.12 265 TYR A CA 1
ATOM 2119 C C . TYR A 1 265 ? 22.758 -1.186 -20.863 1.00 81.12 265 TYR A C 1
ATOM 2121 O O . TYR A 1 265 ? 23.470 -0.418 -21.508 1.00 81.12 265 TYR A O 1
ATOM 2129 N N . ASP A 1 266 ? 21.667 -0.761 -20.220 1.00 78.62 266 ASP A N 1
ATOM 2130 C CA . ASP A 1 266 ? 21.206 0.625 -20.213 1.00 78.62 266 ASP A CA 1
ATOM 2131 C C . ASP A 1 266 ? 21.790 1.369 -19.006 1.00 78.62 266 ASP A C 1
ATOM 2133 O O . ASP A 1 266 ? 21.138 1.529 -17.967 1.00 78.62 266 ASP A O 1
ATOM 2137 N N . ILE A 1 267 ? 23.040 1.804 -19.140 1.00 78.31 267 ILE A N 1
ATOM 2138 C CA . ILE A 1 267 ? 23.787 2.489 -18.079 1.00 78.31 267 ILE A CA 1
ATOM 2139 C C . ILE A 1 267 ? 23.497 4.001 -18.037 1.00 78.31 267 ILE A C 1
ATOM 2141 O O . ILE A 1 267 ? 23.237 4.611 -19.069 1.00 78.31 267 ILE A O 1
ATOM 2145 N N . LEU A 1 268 ? 23.622 4.603 -16.843 1.00 71.88 268 LEU A N 1
ATOM 2146 C CA . LEU A 1 268 ? 23.546 6.057 -16.585 1.00 71.88 268 LEU A CA 1
ATOM 2147 C C . LEU A 1 268 ? 22.196 6.710 -16.950 1.00 71.88 268 LEU A C 1
ATOM 2149 O O . LEU A 1 268 ? 22.144 7.606 -17.790 1.00 71.88 268 LEU A O 1
ATOM 2153 N N . LEU A 1 269 ? 21.125 6.240 -16.296 1.00 65.19 269 LEU A N 1
ATO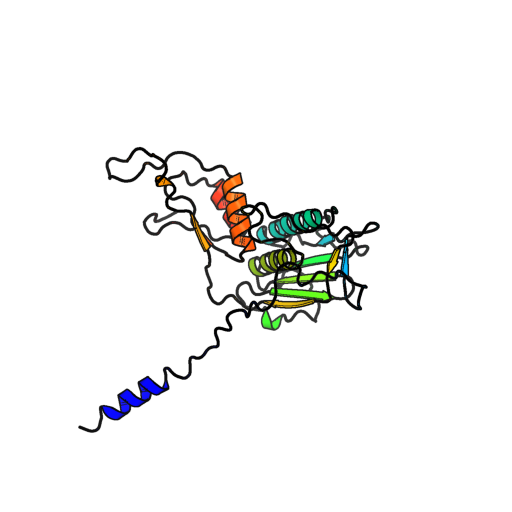M 2154 C CA . L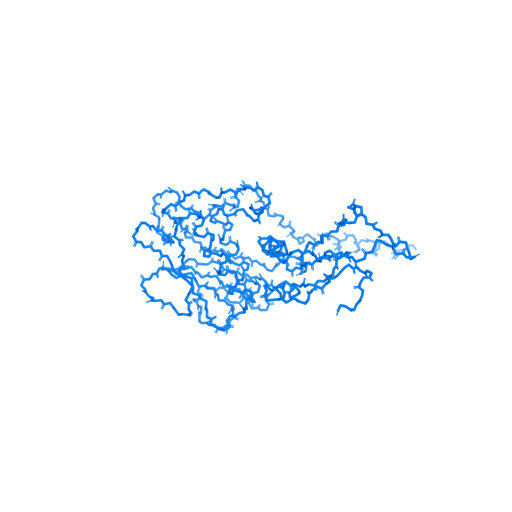EU A 1 269 ? 19.764 6.791 -16.397 1.00 65.19 269 LEU A CA 1
ATOM 2155 C C . LEU A 1 269 ? 19.677 8.291 -16.110 1.00 65.19 269 LEU A C 1
ATOM 2157 O O . LEU A 1 269 ? 20.270 8.723 -15.095 1.00 65.19 269 LEU A O 1
#